Protein AF-A0A6A6KAD4-F1 (afdb_monomer_lite)

Foldseek 3Di:
DDPCCVVPVDDDPDDDQDDQPPDPDPVVSVVSVVVSVVVVVVVVVVVVVVVVVVCVVVVPDDQDDDDQFFFKWFFDQVVVVVQFDDDDSVPDFRTEARWGFHDDPDSFKTFTDDPPQDPDHRIDGNVRIDGPVDPGPYYHDGGHGPPPPPFDFPDWDDWDWDQDPNDTDIDIRTDTDDDDDPPPDDDDDDDDDPPPPPDDPPPPDDPDPPPPPPPPPPPPPDPDDPDPPPDDDPPDDDDPDDALLNVLLVLLVVLLVVLVDDDPALVVNLVSLVVSLVVSLVSLVVCVVVVNDDPVLSVVLNVLSVVLSVLSVQLNVDDDPVSNVVSSVVSSVSSVVSSVSSNVD

Structure (mmCIF, N/CA/C/O backbone):
data_AF-A0A6A6KAD4-F1
#
_entry.id   AF-A0A6A6KAD4-F1
#
loop_
_atom_site.group_PDB
_atom_site.id
_atom_site.type_symbol
_atom_site.label_atom_id
_atom_site.label_alt_id
_atom_site.label_comp_id
_atom_site.label_asym_id
_atom_site.label_entity_id
_atom_site.label_seq_id
_atom_site.pdbx_PDB_ins_code
_atom_site.Cartn_x
_atom_site.Cartn_y
_atom_site.Cartn_z
_atom_site.occupancy
_atom_site.B_iso_or_equiv
_atom_site.auth_seq_id
_atom_site.auth_comp_id
_atom_site.auth_asym_id
_atom_site.auth_atom_id
_atom_site.pdbx_PDB_model_num
ATOM 1 N N . MET A 1 1 ? -25.025 14.025 -18.671 1.00 64.44 1 MET A N 1
ATOM 2 C CA . MET A 1 1 ? -25.602 12.847 -18.007 1.00 64.44 1 MET A CA 1
ATOM 3 C C . MET A 1 1 ? -24.716 12.484 -16.838 1.00 64.44 1 MET A C 1
ATOM 5 O O . MET A 1 1 ? -23.498 12.459 -17.000 1.00 64.44 1 MET A O 1
ATOM 9 N N . THR A 1 2 ? -25.294 12.344 -15.648 1.00 85.12 2 THR A N 1
ATOM 10 C CA . THR A 1 2 ? -24.549 11.838 -14.481 1.00 85.12 2 THR A CA 1
ATOM 11 C C . THR A 1 2 ? -24.578 10.306 -14.489 1.00 85.12 2 THR A C 1
ATOM 13 O O . THR A 1 2 ? -25.569 9.748 -14.949 1.00 85.12 2 THR A O 1
ATOM 16 N N . PRO A 1 3 ? -23.575 9.601 -13.932 1.00 89.62 3 PRO A N 1
ATOM 17 C CA . PRO A 1 3 ? -23.614 8.135 -13.863 1.00 89.62 3 PRO A CA 1
ATOM 18 C C . PRO A 1 3 ? -24.862 7.575 -13.158 1.00 89.62 3 PRO A C 1
ATOM 20 O O . PRO A 1 3 ? -25.300 6.471 -13.455 1.00 89.62 3 PRO A O 1
ATOM 23 N N . PHE A 1 4 ? -25.447 8.339 -12.228 1.00 88.06 4 PHE A N 1
ATOM 24 C CA . PHE A 1 4 ? -26.713 7.997 -11.578 1.00 88.06 4 PHE A CA 1
ATOM 25 C C . PHE A 1 4 ? -27.889 8.038 -12.564 1.00 88.06 4 PHE A C 1
ATOM 27 O O . PHE A 1 4 ? -28.686 7.109 -12.617 1.00 88.06 4 PHE A O 1
ATOM 34 N N . GLU A 1 5 ? -27.974 9.102 -13.361 1.00 91.06 5 GLU A N 1
ATOM 35 C CA . GLU A 1 5 ? -29.009 9.281 -14.383 1.00 91.06 5 GLU A CA 1
ATOM 36 C C . GLU A 1 5 ? -28.893 8.228 -15.495 1.00 91.06 5 GLU A C 1
ATOM 38 O O . GLU A 1 5 ? -29.910 7.688 -15.916 1.00 91.06 5 GLU A O 1
ATOM 43 N N . ASP A 1 6 ? -27.671 7.867 -15.901 1.00 90.44 6 ASP A N 1
ATOM 44 C CA . ASP A 1 6 ? -27.426 6.787 -16.870 1.00 90.44 6 ASP A CA 1
ATOM 45 C C . ASP A 1 6 ? -27.879 5.416 -16.348 1.00 90.44 6 ASP A C 1
ATOM 47 O O . ASP A 1 6 ? -28.402 4.601 -17.106 1.00 90.44 6 ASP A O 1
ATOM 51 N N . LEU A 1 7 ? -27.676 5.147 -15.053 1.00 93.88 7 LEU A N 1
ATOM 52 C CA . LEU A 1 7 ? -27.994 3.856 -14.442 1.00 93.88 7 LEU A CA 1
ATOM 53 C C . LEU A 1 7 ? -29.482 3.711 -14.099 1.00 93.88 7 LEU A C 1
ATOM 55 O O . LEU A 1 7 ? -30.042 2.626 -14.247 1.00 93.88 7 LEU A O 1
ATOM 59 N N . TYR A 1 8 ? -30.112 4.783 -13.615 1.00 92.19 8 TYR A N 1
ATOM 60 C CA . TYR A 1 8 ? -31.468 4.737 -13.062 1.00 92.19 8 TYR A CA 1
ATOM 61 C C . TYR A 1 8 ? -32.518 5.451 -13.918 1.00 92.19 8 TYR A C 1
ATOM 63 O O . TYR A 1 8 ? -33.705 5.335 -13.626 1.00 92.19 8 TYR A O 1
ATOM 71 N N . GLY A 1 9 ? -32.122 6.194 -14.955 1.00 90.62 9 GLY A N 1
ATOM 72 C CA . GLY A 1 9 ? -33.045 6.940 -15.820 1.00 90.62 9 GLY A CA 1
ATOM 73 C C . GLY A 1 9 ? -33.772 8.094 -15.121 1.00 90.62 9 GLY A C 1
ATOM 74 O O . GLY A 1 9 ? -34.726 8.643 -15.667 1.00 90.62 9 GLY A O 1
ATOM 75 N N . VAL A 1 10 ? -33.345 8.456 -13.909 1.00 91.50 10 VAL A N 1
ATOM 76 C CA . VAL A 1 10 ? -33.928 9.521 -13.086 1.00 91.50 10 VAL A CA 1
ATOM 77 C C . VAL A 1 10 ? -32.812 10.458 -12.649 1.00 91.50 10 VAL A C 1
ATOM 79 O O . VAL A 1 10 ? -31.704 10.017 -12.341 1.00 91.50 10 VAL A O 1
ATOM 82 N N . GLN A 1 11 ? -33.094 11.761 -12.608 1.00 86.75 11 GLN A N 1
ATOM 83 C CA . GLN A 1 11 ? -32.118 12.721 -12.104 1.00 86.75 11 GLN A CA 1
ATOM 84 C C . GLN A 1 11 ? -31.852 12.489 -10.612 1.00 86.75 11 GLN A C 1
ATOM 86 O O . GLN A 1 11 ? -32.793 12.236 -9.855 1.00 86.75 11 GLN A O 1
ATOM 91 N N . PRO A 1 12 ? -30.584 12.563 -10.168 1.00 86.75 12 PRO A N 1
ATOM 92 C CA . PRO A 1 12 ? -30.270 12.402 -8.758 1.00 86.75 12 PRO A CA 1
ATOM 93 C C . PRO A 1 12 ? -30.996 13.475 -7.936 1.00 86.75 12 PRO A C 1
ATOM 95 O O . PRO A 1 12 ? -31.069 14.627 -8.376 1.00 86.75 12 PRO A O 1
ATOM 98 N N . PRO A 1 13 ? -31.522 13.128 -6.747 1.00 83.69 13 PRO A N 1
ATOM 99 C CA . PRO A 1 13 ? -32.167 14.106 -5.885 1.00 83.69 13 PRO A CA 1
ATOM 100 C C . PRO A 1 13 ? -31.188 15.242 -5.571 1.00 83.69 13 PRO A C 1
ATOM 102 O O . PRO A 1 13 ? -30.048 15.011 -5.160 1.00 83.69 13 PRO A O 1
ATOM 105 N N . LEU A 1 14 ? -31.632 16.478 -5.803 1.00 81.12 14 LEU A N 1
ATOM 106 C CA . LEU A 1 14 ? -30.836 17.672 -5.543 1.00 81.12 14 LEU A CA 1
ATOM 107 C C . LEU A 1 14 ? -30.595 17.797 -4.037 1.00 81.12 14 LEU A C 1
ATOM 109 O O . LEU A 1 14 ? -31.535 17.843 -3.247 1.00 81.12 14 LEU A O 1
ATOM 113 N N . HIS A 1 15 ? -29.325 17.865 -3.643 1.00 81.62 15 HIS A N 1
ATOM 114 C CA . HIS A 1 15 ? -28.958 18.109 -2.255 1.00 81.62 15 HIS A CA 1
ATOM 115 C C . HIS A 1 15 ? -29.188 19.585 -1.909 1.00 81.62 15 HIS A C 1
ATOM 117 O O . HIS A 1 15 ? -28.411 20.445 -2.331 1.00 81.62 15 HIS A O 1
ATOM 123 N N . VAL A 1 16 ? -30.225 19.871 -1.123 1.00 83.69 16 VAL A N 1
ATOM 124 C CA . VAL A 1 16 ? -30.479 21.204 -0.564 1.00 83.69 16 VAL A CA 1
ATOM 125 C C . VAL A 1 16 ? -29.763 21.297 0.789 1.00 83.69 16 VAL A 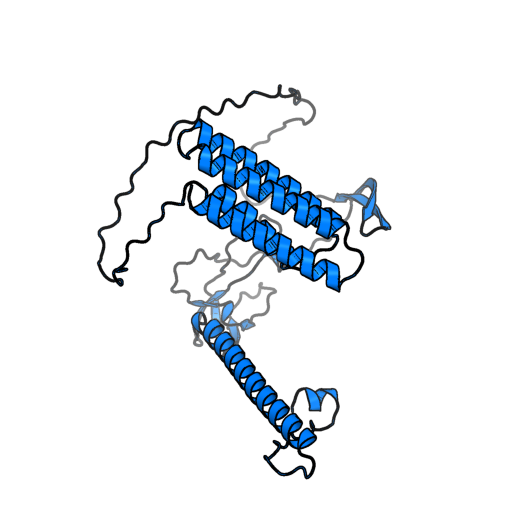C 1
ATOM 127 O O . VAL A 1 16 ? -30.064 20.483 1.661 1.00 83.69 16 VAL A O 1
ATOM 130 N N . PRO A 1 17 ? -28.792 22.214 0.965 1.00 82.25 17 PRO A N 1
ATOM 131 C CA . PRO A 1 17 ? -28.050 22.329 2.216 1.00 82.25 17 PRO A CA 1
ATOM 132 C C . PRO A 1 17 ? -28.971 22.784 3.346 1.00 82.25 17 PRO A C 1
ATOM 134 O O . PRO A 1 17 ? -29.783 23.692 3.160 1.00 82.25 17 PRO A O 1
ATOM 137 N N . TYR A 1 18 ? -28.832 22.162 4.513 1.00 86.88 18 TYR A N 1
ATOM 138 C CA . TYR A 1 18 ? -29.611 22.544 5.687 1.00 86.88 18 TYR A CA 1
ATOM 139 C C . TYR A 1 18 ? -29.175 23.912 6.237 1.00 86.88 18 TYR A C 1
ATOM 141 O O . TYR A 1 18 ? -27.977 24.149 6.423 1.00 86.88 18 TYR A O 1
ATOM 149 N N . VAL A 1 19 ? -30.133 24.798 6.541 1.00 85.62 19 VAL A N 1
ATOM 150 C CA . VAL A 1 19 ? -29.858 26.097 7.170 1.00 85.62 19 VAL A CA 1
ATOM 151 C C . VAL A 1 19 ? -30.104 26.008 8.687 1.00 85.62 19 VAL A C 1
ATOM 153 O O . VAL A 1 19 ? -31.163 25.555 9.120 1.00 85.62 19 VAL A O 1
ATOM 156 N N . PRO A 1 20 ? -29.136 26.437 9.522 1.00 83.00 20 PRO A N 1
ATOM 157 C CA . PRO A 1 20 ? -29.289 26.517 10.974 1.00 83.00 20 PRO A CA 1
ATOM 158 C C . PRO A 1 20 ? -30.587 27.213 11.418 1.00 83.00 20 PRO A C 1
ATOM 160 O O . PRO A 1 20 ? -30.773 28.394 11.127 1.00 83.00 20 PRO A O 1
ATOM 163 N N . GLY A 1 21 ? -31.438 26.515 12.177 1.00 80.94 21 GLY A N 1
ATOM 164 C CA . GLY A 1 21 ? -32.691 27.064 12.719 1.00 80.94 21 GLY A CA 1
ATOM 165 C C . GLY A 1 21 ? -33.958 26.777 11.903 1.00 80.94 21 GLY A C 1
ATOM 166 O O . GLY A 1 21 ? -35.034 27.202 12.319 1.00 80.94 21 GLY A O 1
ATOM 167 N N . ASP A 1 22 ? -33.865 26.034 10.796 1.00 83.19 22 ASP A N 1
ATOM 168 C CA . ASP A 1 22 ? -35.039 25.622 10.006 1.00 83.19 22 ASP A CA 1
ATOM 169 C C . ASP A 1 22 ? -35.906 24.565 10.722 1.00 83.19 22 ASP A C 1
ATOM 171 O O . ASP A 1 22 ? -37.108 24.452 10.470 1.00 83.19 22 ASP A O 1
ATOM 175 N N . SER A 1 23 ? -35.319 23.779 11.630 1.00 85.88 23 SER A N 1
ATOM 176 C CA . SER A 1 23 ? -36.039 22.806 12.457 1.00 85.88 23 SER A CA 1
ATOM 177 C C . SER A 1 23 ? -36.491 23.419 13.783 1.00 85.88 23 SER A C 1
ATOM 179 O O . SER A 1 23 ? -35.683 23.930 14.553 1.00 85.88 23 SER A O 1
ATOM 181 N N . ALA A 1 24 ? -37.775 23.257 14.114 1.00 85.44 24 ALA A N 1
ATOM 182 C CA . ALA A 1 24 ? -38.330 23.637 15.417 1.00 85.44 24 ALA A CA 1
ATOM 183 C C . ALA A 1 24 ? -37.841 22.747 16.580 1.00 85.44 24 ALA A C 1
ATOM 185 O O . ALA A 1 24 ? -37.996 23.102 17.747 1.00 85.44 24 ALA A O 1
ATOM 186 N N . VAL A 1 25 ? -37.282 21.571 16.273 1.00 90.62 25 VAL A N 1
ATOM 187 C CA . VAL A 1 25 ? -36.755 20.626 17.264 1.00 90.62 25 VAL A CA 1
ATOM 188 C C . VAL A 1 25 ? -35.236 20.754 17.322 1.00 90.62 25 VAL A C 1
ATOM 190 O O . VAL A 1 25 ? -34.551 20.415 16.355 1.00 90.62 25 VAL A O 1
ATOM 193 N N . GLU A 1 26 ? -34.720 21.166 18.482 1.00 87.56 26 GLU A N 1
ATOM 194 C CA . GLU A 1 26 ? -33.288 21.401 18.730 1.00 87.56 26 GLU A CA 1
ATOM 195 C C . GLU A 1 26 ? -32.423 20.167 18.419 1.00 87.56 26 GLU A C 1
ATOM 197 O O . GLU A 1 26 ? -31.392 20.260 17.761 1.00 87.56 26 GLU A O 1
ATOM 202 N N . ALA A 1 27 ? -32.872 18.975 18.824 1.00 89.31 27 ALA A N 1
ATOM 203 C CA . ALA A 1 27 ? -32.134 17.736 18.573 1.00 89.31 27 ALA A CA 1
ATOM 204 C C . ALA A 1 27 ? -31.954 17.448 17.068 1.00 89.31 27 ALA A C 1
ATOM 206 O O . ALA A 1 27 ? -30.892 16.994 16.641 1.00 89.31 27 ALA A O 1
ATOM 207 N N . VAL A 1 28 ? -32.978 17.744 16.261 1.00 88.75 28 VAL A N 1
ATOM 208 C CA . VAL A 1 28 ? -32.949 17.549 14.804 1.00 88.75 28 VAL A CA 1
ATOM 209 C C . VAL A 1 28 ? -32.078 18.615 14.140 1.00 88.75 28 VAL A C 1
ATOM 211 O O . VAL A 1 28 ? -31.317 18.296 13.230 1.00 88.75 28 VAL A O 1
ATOM 214 N N . ASP A 1 29 ? -32.121 19.855 14.632 1.00 89.69 29 ASP A N 1
ATOM 215 C CA . ASP A 1 29 ? -31.279 20.951 14.145 1.00 89.69 29 ASP A CA 1
ATOM 216 C C . ASP A 1 29 ? -29.783 20.652 14.353 1.00 89.69 29 ASP A C 1
ATOM 218 O O . ASP A 1 29 ? -28.988 20.759 13.418 1.00 89.69 29 ASP A O 1
ATOM 222 N N . ILE A 1 30 ? -29.398 20.164 15.537 1.00 88.75 30 ILE A N 1
ATOM 223 C CA . ILE A 1 30 ? -28.018 19.737 15.828 1.00 88.75 30 ILE A CA 1
ATOM 224 C C . ILE A 1 30 ? -27.586 18.594 14.896 1.00 88.75 30 ILE A C 1
ATOM 226 O O . ILE A 1 30 ? -26.476 18.609 14.349 1.00 88.75 30 ILE A O 1
ATOM 230 N N . GLN A 1 31 ? -28.458 17.605 14.682 1.00 91.12 31 GLN A N 1
ATOM 231 C CA . GLN A 1 31 ? -28.146 16.462 13.829 1.00 91.12 31 GLN A CA 1
ATOM 232 C C . GLN A 1 31 ? -27.967 16.877 12.361 1.00 91.12 31 GLN A C 1
ATOM 234 O O . GLN A 1 31 ? -26.985 16.477 11.736 1.00 91.12 31 GLN A O 1
ATOM 239 N N . LEU A 1 32 ? -28.851 17.715 11.817 1.00 90.19 32 LEU A N 1
ATOM 240 C CA . LEU A 1 32 ? -28.762 18.177 10.429 1.00 90.19 32 LEU A CA 1
ATOM 241 C C . LEU A 1 32 ? -27.540 19.077 10.199 1.00 90.19 32 LEU A C 1
ATOM 243 O O . LEU A 1 32 ? -26.853 18.921 9.190 1.00 90.19 32 LEU A O 1
ATOM 247 N N . ARG A 1 33 ? -27.181 19.931 11.168 1.00 89.75 33 ARG A N 1
ATOM 248 C CA . ARG A 1 33 ? -25.929 20.712 11.127 1.00 89.75 33 ARG A CA 1
ATOM 249 C C . ARG A 1 33 ? -24.690 19.818 11.103 1.00 89.75 33 ARG A C 1
ATOM 251 O O . ARG A 1 33 ? -23.774 20.054 10.313 1.00 89.75 33 ARG A O 1
ATOM 258 N N . SER A 1 34 ? -24.645 18.792 11.956 1.00 89.62 34 SER A N 1
ATOM 259 C CA . SER A 1 34 ? -23.504 17.866 11.986 1.00 89.62 34 SER A CA 1
ATOM 260 C C . SER A 1 34 ? -23.388 17.078 10.677 1.00 89.62 34 SER A C 1
ATOM 262 O O . SER A 1 34 ? -22.290 16.966 10.128 1.00 89.62 34 SER A O 1
ATOM 264 N N . HIS A 1 35 ? -24.513 16.639 10.110 1.00 90.62 35 HIS A N 1
ATOM 265 C CA . HIS A 1 35 ? -24.564 15.981 8.808 1.00 90.62 35 HIS A CA 1
ATOM 266 C C . HIS A 1 35 ? -24.048 16.881 7.672 1.00 90.62 35 HIS A C 1
ATOM 268 O O . HIS A 1 35 ? -23.194 16.456 6.892 1.00 90.62 35 HIS A O 1
ATOM 274 N N . GLU A 1 36 ? -24.483 18.142 7.618 1.00 91.12 36 GLU A N 1
ATOM 275 C CA . GLU A 1 36 ? -24.029 19.106 6.608 1.00 91.12 36 GLU A CA 1
ATOM 276 C C . GLU A 1 36 ? -22.510 19.344 6.700 1.00 91.12 36 GLU A C 1
ATOM 278 O O . GLU A 1 36 ? -21.799 19.340 5.689 1.00 91.12 36 GLU A O 1
ATOM 283 N N . SER A 1 37 ? -21.982 19.454 7.926 1.00 90.88 37 SER A N 1
ATOM 284 C CA . SER A 1 37 ? -20.540 19.593 8.160 1.00 90.88 37 SER A CA 1
ATOM 285 C C . SER A 1 37 ? -19.746 18.363 7.696 1.00 90.88 37 SER A C 1
ATOM 287 O O . SER A 1 37 ? -18.682 18.503 7.087 1.00 90.88 37 SER A O 1
ATOM 289 N N . ALA A 1 38 ? -20.288 17.159 7.903 1.00 93.38 38 ALA A N 1
ATOM 290 C CA . ALA A 1 38 ? -19.672 15.911 7.468 1.00 93.38 38 ALA A CA 1
ATOM 291 C C . ALA A 1 38 ? -19.654 15.793 5.935 1.00 93.38 38 ALA A C 1
ATOM 293 O O . ALA A 1 38 ? -18.634 15.410 5.355 1.00 93.38 38 ALA A O 1
ATOM 294 N N . ILE A 1 39 ? -20.740 16.186 5.259 1.00 91.69 39 ILE A N 1
ATOM 295 C CA . ILE A 1 39 ? -20.807 16.225 3.791 1.00 91.69 39 ILE A CA 1
ATOM 296 C C . ILE A 1 39 ? -19.792 17.216 3.221 1.00 91.69 39 ILE A C 1
ATOM 298 O O . ILE A 1 39 ? -19.096 16.893 2.252 1.00 91.69 39 ILE A O 1
ATOM 302 N N . ALA A 1 40 ? -19.681 18.412 3.804 1.00 92.19 40 ALA A N 1
ATOM 303 C CA . ALA A 1 40 ? -18.712 19.414 3.368 1.00 92.19 40 ALA A CA 1
ATOM 304 C C . ALA A 1 40 ? -17.269 18.896 3.495 1.00 92.19 40 ALA A C 1
ATOM 306 O O . ALA A 1 40 ? -16.478 19.012 2.554 1.00 92.19 40 ALA A O 1
ATOM 307 N N . LEU A 1 41 ? -16.952 18.251 4.621 1.00 95.69 41 LEU A N 1
ATOM 308 C CA . LEU A 1 41 ? -15.648 17.637 4.862 1.00 95.69 41 LEU A CA 1
ATOM 309 C C . LEU A 1 41 ? -15.347 16.520 3.850 1.00 95.69 41 LEU A C 1
ATOM 311 O O . LEU A 1 41 ? -14.256 16.469 3.277 1.00 95.69 41 LEU A O 1
ATOM 315 N N . LEU A 1 42 ? -16.326 15.657 3.571 1.00 94.81 42 LEU A N 1
ATOM 316 C CA . LEU A 1 42 ? -16.183 14.568 2.607 1.00 94.81 42 LEU A CA 1
ATOM 317 C C . LEU A 1 42 ? -15.947 15.092 1.184 1.00 94.81 42 LEU A C 1
ATOM 319 O O . LEU A 1 42 ? -15.033 14.625 0.502 1.00 94.81 42 LEU A O 1
ATOM 323 N N . LYS A 1 43 ? -16.703 16.111 0.754 1.00 94.06 43 LYS A N 1
ATOM 324 C CA . LYS A 1 43 ? -16.497 16.782 -0.541 1.00 94.06 43 LYS A CA 1
ATOM 325 C C . LYS A 1 43 ? -15.099 17.395 -0.641 1.00 94.06 43 LYS A C 1
ATOM 327 O O . LYS A 1 43 ? -14.438 17.229 -1.667 1.00 94.06 43 LYS A O 1
ATOM 332 N N . HIS A 1 44 ? -14.623 18.044 0.423 1.00 96.56 44 HIS A N 1
ATOM 333 C CA . HIS A 1 44 ? -13.278 18.616 0.468 1.00 96.56 44 HIS A CA 1
ATOM 334 C C . HIS A 1 44 ? -12.192 17.541 0.307 1.00 96.56 44 HIS A C 1
ATOM 336 O O . HIS A 1 44 ? -11.288 17.681 -0.522 1.00 96.56 44 HIS A O 1
ATOM 342 N N . HIS A 1 45 ? -12.287 16.435 1.051 1.00 96.50 45 HIS A N 1
ATOM 343 C CA . HIS A 1 45 ? -11.326 15.337 0.940 1.00 96.50 45 HIS A CA 1
ATOM 344 C C . HIS A 1 45 ? -11.365 14.650 -0.425 1.00 96.50 45 HIS A C 1
ATOM 346 O O . HIS A 1 45 ? -10.303 14.334 -0.965 1.00 96.50 45 HIS A O 1
ATOM 352 N N . LEU A 1 46 ? -12.552 14.479 -1.012 1.00 96.56 46 LEU A N 1
ATOM 353 C CA . LEU A 1 46 ? -12.708 13.934 -2.359 1.00 96.56 46 LEU A CA 1
ATOM 354 C C . LEU A 1 46 ? -12.002 14.819 -3.395 1.00 96.56 46 LEU A C 1
ATOM 356 O O . LEU A 1 46 ? -11.177 14.331 -4.166 1.00 96.56 46 LEU A O 1
ATOM 360 N N . GLN A 1 47 ? -12.263 16.129 -3.376 1.00 96.88 47 GLN A N 1
ATOM 361 C CA . GLN A 1 47 ? -11.620 17.085 -4.284 1.00 96.88 47 GLN A CA 1
ATOM 362 C C . GLN A 1 47 ? -10.101 17.105 -4.113 1.00 96.88 47 GLN A C 1
ATOM 364 O O . GLN A 1 47 ? -9.356 17.128 -5.098 1.00 96.88 47 GLN A O 1
ATOM 369 N N . ARG A 1 48 ? -9.629 17.049 -2.863 1.00 96.44 48 ARG A N 1
ATOM 370 C CA . ARG A 1 48 ? -8.204 16.950 -2.554 1.00 96.44 48 ARG A CA 1
ATOM 371 C C . ARG A 1 48 ? -7.610 15.672 -3.145 1.00 96.44 48 ARG A C 1
ATOM 373 O O . ARG A 1 48 ? -6.600 15.758 -3.834 1.00 96.44 48 ARG A O 1
ATOM 380 N N . ALA A 1 49 ? -8.228 14.512 -2.928 1.00 94.00 49 ALA A N 1
ATOM 381 C CA . ALA A 1 49 ? -7.755 13.238 -3.470 1.00 94.00 49 ALA A CA 1
ATOM 382 C C . ALA A 1 49 ? -7.709 13.247 -5.007 1.00 94.00 49 ALA A C 1
ATOM 384 O O . ALA A 1 49 ? -6.687 12.881 -5.585 1.00 94.00 49 ALA A O 1
ATOM 385 N N . MET A 1 50 ? -8.760 13.749 -5.664 1.00 95.44 50 MET A N 1
ATOM 386 C CA . MET A 1 50 ? -8.797 13.909 -7.122 1.00 95.44 50 MET A CA 1
ATOM 387 C C . MET A 1 50 ? -7.667 14.813 -7.626 1.00 95.44 50 MET A C 1
ATOM 389 O O . MET A 1 50 ? -6.983 14.466 -8.588 1.00 95.44 50 MET A O 1
ATOM 393 N N . SER A 1 51 ? -7.422 15.937 -6.948 1.00 95.31 51 SER A N 1
ATOM 394 C CA . SER A 1 51 ? -6.334 16.863 -7.289 1.00 95.31 51 SER A CA 1
ATOM 395 C C . SER A 1 51 ? -4.958 16.213 -7.131 1.00 95.31 51 SER A C 1
ATOM 397 O O . SER A 1 51 ? -4.116 16.344 -8.016 1.00 95.31 51 SER A O 1
ATOM 399 N N . HIS A 1 52 ? -4.737 15.458 -6.048 1.00 93.75 52 HIS A N 1
ATOM 400 C CA . HIS A 1 52 ? -3.499 14.692 -5.838 1.00 93.75 52 HIS A CA 1
ATOM 401 C C . HIS A 1 52 ? -3.286 13.648 -6.935 1.00 93.75 52 HIS A C 1
ATOM 403 O O . HIS A 1 52 ? -2.187 13.545 -7.478 1.00 93.75 52 HIS A O 1
ATOM 409 N N . MET A 1 53 ? -4.335 12.908 -7.309 1.00 93.50 53 MET A N 1
ATOM 410 C CA . MET A 1 53 ? -4.268 11.943 -8.411 1.00 93.50 53 MET A CA 1
ATOM 411 C C . MET A 1 53 ? -3.914 12.627 -9.733 1.00 93.50 53 MET A C 1
ATOM 413 O O . MET A 1 53 ? -3.041 12.143 -10.451 1.00 93.50 53 MET A O 1
ATOM 417 N N . HIS A 1 54 ? -4.547 13.763 -10.037 1.00 91.31 54 HIS A N 1
ATOM 418 C CA . HIS A 1 54 ? -4.277 14.531 -11.250 1.00 91.31 54 HIS A CA 1
ATOM 419 C C . HIS A 1 54 ? -2.822 15.006 -11.301 1.00 91.31 54 HIS A C 1
ATOM 421 O O . HIS A 1 54 ? -2.106 14.691 -12.249 1.00 91.31 54 HIS A O 1
ATOM 427 N N . GLN A 1 55 ? -2.352 15.662 -10.237 1.00 91.12 55 GLN A N 1
ATOM 428 C CA . GLN A 1 55 ? -0.978 16.159 -10.133 1.00 91.12 55 GLN A CA 1
ATOM 429 C C . GLN A 1 55 ? 0.053 15.034 -10.268 1.00 91.12 55 GLN A C 1
ATOM 431 O O . GLN A 1 55 ? 1.045 15.182 -10.980 1.00 91.12 55 GLN A O 1
ATOM 436 N N . GLN A 1 56 ? -0.183 13.890 -9.621 1.00 89.44 56 GLN A N 1
ATOM 437 C CA . GLN A 1 56 ? 0.731 12.751 -9.680 1.00 89.44 56 GLN A CA 1
ATOM 438 C C . GLN A 1 56 ? 0.786 12.125 -11.080 1.00 89.44 56 GLN A C 1
ATOM 440 O O . GLN A 1 56 ? 1.861 11.736 -11.540 1.00 89.44 56 GLN A O 1
ATOM 445 N N . VAL A 1 57 ? -0.358 12.035 -11.766 1.00 81.56 57 VAL A N 1
ATOM 446 C CA . VAL A 1 57 ? -0.437 11.521 -13.139 1.00 81.56 57 VAL A CA 1
ATOM 447 C C . VAL A 1 57 ? 0.227 12.483 -14.123 1.00 81.56 57 VAL A C 1
ATOM 449 O O . VAL A 1 57 ? 0.968 12.040 -15.000 1.00 81.56 57 VAL A O 1
ATOM 452 N N . GLU A 1 58 ? -0.000 13.788 -13.985 1.00 86.00 58 GLU A N 1
ATOM 453 C CA . GLU A 1 58 ? 0.571 14.802 -14.875 1.00 86.00 58 GLU A CA 1
ATOM 454 C C . GLU A 1 58 ? 2.079 14.966 -14.711 1.00 86.00 58 GLU A C 1
ATOM 456 O O . GLU A 1 58 ? 2.772 15.156 -15.707 1.00 86.00 58 GLU A O 1
ATOM 461 N N . LYS A 1 59 ? 2.612 14.801 -13.493 1.00 83.38 59 LYS A N 1
ATOM 462 C CA . LYS A 1 59 ? 4.044 14.964 -13.186 1.00 83.38 59 LYS A CA 1
ATOM 463 C C . LYS A 1 59 ? 4.979 14.181 -14.115 1.00 83.38 59 LYS A C 1
ATOM 465 O O . LYS A 1 59 ? 6.107 14.605 -14.351 1.00 83.38 59 LYS A O 1
ATOM 470 N N . HIS A 1 60 ? 4.530 13.033 -14.619 1.00 75.81 60 HIS A N 1
ATOM 471 C CA . HIS A 1 60 ? 5.316 12.157 -15.491 1.00 75.81 60 HIS A CA 1
ATOM 472 C C . HIS A 1 60 ? 4.793 12.086 -16.933 1.00 75.81 60 HIS A C 1
ATOM 474 O O . HIS A 1 60 ? 5.350 11.342 -17.743 1.00 75.81 60 HIS A O 1
ATOM 480 N N . ARG A 1 61 ? 3.737 12.837 -17.277 1.00 75.75 61 ARG A N 1
ATOM 481 C CA . ARG A 1 61 ? 3.239 12.917 -18.653 1.00 75.75 61 ARG A CA 1
ATOM 482 C C . ARG A 1 61 ? 4.043 13.947 -19.428 1.00 75.75 61 ARG A C 1
ATOM 484 O O . ARG A 1 61 ? 3.988 15.139 -19.161 1.00 75.75 61 ARG A O 1
ATOM 491 N N . THR A 1 62 ? 4.755 13.476 -20.436 1.00 75.62 62 THR A N 1
ATOM 492 C CA . THR A 1 62 ? 5.336 14.320 -21.474 1.00 75.62 62 THR A CA 1
ATOM 493 C C . THR A 1 62 ? 4.415 14.306 -22.686 1.00 75.62 62 THR A C 1
ATOM 495 O O . THR A 1 62 ? 4.119 13.246 -23.248 1.00 75.62 62 THR A O 1
ATOM 498 N N . ASN A 1 63 ? 3.935 15.488 -23.073 1.00 75.25 63 ASN A N 1
ATOM 499 C CA . ASN A 1 63 ? 3.169 15.651 -24.301 1.00 75.25 63 ASN A CA 1
ATOM 500 C C . ASN A 1 63 ? 4.119 15.433 -25.476 1.00 75.25 63 ASN A C 1
ATOM 502 O O . ASN A 1 63 ? 5.049 16.207 -25.682 1.00 75.25 63 ASN A O 1
ATOM 506 N N . HIS A 1 64 ? 3.908 14.340 -26.200 1.00 81.31 64 HIS A N 1
ATOM 507 C CA . HIS A 1 64 ? 4.574 14.098 -27.467 1.00 81.31 64 HIS A CA 1
ATOM 508 C C . HIS A 1 64 ? 3.576 14.457 -28.557 1.00 81.31 64 HIS A C 1
ATOM 510 O O . HIS A 1 64 ? 2.458 13.945 -28.571 1.00 81.31 64 HIS A O 1
ATOM 516 N N . GLU A 1 65 ? 3.960 15.350 -29.451 1.00 87.50 65 GLU A N 1
ATOM 517 C CA . GLU A 1 65 ? 3.181 15.668 -30.637 1.00 87.50 65 GLU A CA 1
ATOM 518 C C . GLU A 1 65 ? 4.062 15.415 -31.850 1.00 87.50 65 GLU A C 1
ATOM 520 O O . GLU A 1 65 ? 5.261 15.682 -31.809 1.00 87.50 65 GLU A O 1
ATOM 525 N N . PHE A 1 66 ? 3.466 14.836 -32.887 1.00 88.88 66 PHE A N 1
ATOM 526 C CA . PHE A 1 66 ? 4.143 14.530 -34.139 1.00 88.88 66 PHE A CA 1
ATOM 527 C C . PHE A 1 66 ? 3.388 15.204 -35.277 1.00 88.88 66 PHE A C 1
ATOM 529 O O . PHE A 1 66 ? 2.152 15.292 -35.252 1.00 88.88 66 PHE A O 1
ATOM 536 N N . GLU A 1 67 ? 4.126 15.671 -36.271 1.00 91.38 67 GLU A N 1
ATOM 537 C CA . GLU A 1 67 ? 3.575 16.226 -37.497 1.00 91.38 67 GLU A CA 1
ATOM 538 C C . GLU A 1 67 ? 3.570 15.187 -38.620 1.00 91.38 67 GLU A C 1
ATOM 540 O O . GLU A 1 67 ? 4.208 14.132 -38.562 1.00 91.38 67 GLU A O 1
ATOM 545 N N . ILE A 1 68 ? 2.782 15.466 -39.658 1.00 91.88 68 ILE A N 1
ATOM 546 C CA . ILE A 1 68 ? 2.749 14.626 -40.853 1.00 91.88 68 ILE A CA 1
ATOM 547 C C . ILE A 1 68 ? 4.114 14.728 -41.534 1.00 91.88 68 ILE A C 1
ATOM 549 O O . ILE A 1 68 ? 4.544 15.811 -41.920 1.00 91.88 68 ILE A O 1
ATOM 553 N N . GLY A 1 69 ? 4.777 13.590 -41.720 1.00 91.06 69 GLY A N 1
ATOM 554 C CA . GLY A 1 69 ? 6.130 13.524 -42.264 1.00 91.06 69 GLY A CA 1
ATOM 555 C C . GLY A 1 69 ? 7.222 13.209 -41.251 1.00 91.06 69 GLY A C 1
ATOM 556 O O . GLY A 1 69 ? 8.308 12.826 -41.682 1.00 91.06 69 GLY A O 1
ATOM 557 N N . ASP A 1 70 ? 6.933 13.271 -39.950 1.00 91.88 70 ASP A N 1
ATOM 558 C CA . ASP A 1 70 ? 7.907 12.908 -38.924 1.00 91.88 70 ASP A CA 1
ATOM 559 C C . ASP A 1 70 ? 8.259 11.420 -38.976 1.00 91.88 70 ASP A C 1
ATOM 561 O O . ASP A 1 70 ? 7.409 10.557 -39.221 1.00 91.88 70 ASP A O 1
ATOM 565 N N . MET A 1 71 ? 9.529 11.124 -38.701 1.00 91.00 71 MET A N 1
ATOM 566 C CA . MET A 1 71 ? 10.033 9.761 -38.559 1.00 91.00 71 MET A CA 1
ATOM 567 C C . MET A 1 71 ? 9.951 9.340 -37.093 1.00 91.00 71 MET A C 1
ATOM 569 O O . MET A 1 71 ? 10.542 9.974 -36.212 1.00 91.00 71 MET A O 1
ATOM 573 N N . VAL A 1 72 ? 9.227 8.253 -36.830 1.00 91.69 72 VAL A N 1
ATOM 574 C CA . VAL A 1 72 ? 8.978 7.747 -35.479 1.00 91.69 72 VAL A CA 1
ATOM 575 C C . VAL A 1 72 ? 9.261 6.255 -35.367 1.00 91.69 72 VAL A C 1
ATOM 577 O O . VAL A 1 72 ? 8.942 5.472 -36.255 1.00 91.69 72 VAL A O 1
ATOM 580 N N . PHE A 1 73 ? 9.822 5.856 -34.234 1.00 91.25 73 PHE A N 1
ATOM 581 C CA . PHE A 1 73 ? 9.950 4.470 -33.821 1.00 91.25 73 PHE A CA 1
ATOM 582 C C . PHE A 1 73 ? 8.651 3.951 -33.221 1.00 91.25 73 PHE A C 1
ATOM 584 O O . PHE A 1 73 ? 8.097 4.561 -32.300 1.00 91.25 73 PHE A O 1
ATOM 591 N N . LEU A 1 74 ? 8.215 2.780 -33.686 1.00 89.19 74 LEU A N 1
ATOM 592 C CA . LEU A 1 74 ? 7.048 2.087 -33.156 1.00 89.19 74 LEU A CA 1
ATOM 593 C C . LEU A 1 74 ? 7.452 1.121 -32.038 1.00 89.19 74 LEU A C 1
ATOM 595 O O . LEU A 1 74 ? 8.294 0.243 -32.212 1.00 89.19 74 LEU A O 1
ATOM 599 N N . LYS A 1 75 ? 6.828 1.263 -30.873 1.00 88.06 75 LYS A N 1
ATOM 600 C CA . LYS A 1 75 ? 7.031 0.414 -29.700 1.00 88.06 75 LYS A CA 1
ATOM 601 C C . LYS A 1 75 ? 6.066 -0.768 -29.728 1.00 88.06 75 LYS A C 1
ATOM 603 O O . LYS A 1 75 ? 4.880 -0.596 -29.444 1.00 88.06 75 LYS A O 1
ATOM 608 N N . LEU A 1 76 ? 6.586 -1.970 -29.948 1.00 80.62 76 LEU A N 1
ATOM 609 C CA . LEU A 1 76 ? 5.812 -3.212 -29.868 1.00 80.62 76 LEU A CA 1
ATOM 610 C C . LEU A 1 76 ? 6.184 -3.994 -28.601 1.00 80.62 76 LEU A C 1
ATOM 612 O O . LEU A 1 76 ? 7.287 -3.865 -28.064 1.00 80.62 76 LEU A O 1
ATOM 616 N N . HIS A 1 77 ? 5.244 -4.787 -28.085 1.00 71.44 77 HIS A N 1
ATOM 617 C CA . HIS A 1 77 ? 5.507 -5.758 -27.018 1.00 71.44 77 HIS A CA 1
ATOM 618 C C . HIS A 1 77 ? 5.283 -7.163 -27.585 1.00 71.44 77 HIS A C 1
ATOM 620 O O . HIS A 1 77 ? 4.160 -7.665 -27.506 1.00 71.44 77 HIS A O 1
ATOM 626 N N . PRO A 1 78 ? 6.337 -7.811 -28.116 1.00 58.03 78 PRO A N 1
ATOM 627 C CA . PRO A 1 78 ? 6.225 -9.119 -28.766 1.00 58.03 78 PRO A CA 1
ATOM 628 C C . PRO A 1 78 ? 5.570 -10.185 -27.876 1.00 58.03 78 PRO A C 1
ATOM 630 O O . PRO A 1 78 ? 4.841 -11.036 -28.358 1.00 58.03 78 PRO A O 1
ATOM 633 N N . TYR A 1 79 ? 5.757 -10.098 -26.554 1.00 55.25 79 TYR A N 1
ATOM 634 C CA . TYR A 1 79 ? 5.219 -11.065 -25.589 1.00 55.25 79 TYR A CA 1
ATOM 635 C C . TYR A 1 79 ? 3.682 -11.109 -25.490 1.00 55.25 79 TYR A C 1
ATOM 637 O O . TYR A 1 79 ? 3.138 -12.125 -25.076 1.00 55.25 79 TYR A O 1
ATOM 645 N N . VAL A 1 80 ? 2.976 -10.026 -25.835 1.00 51.44 80 VAL A N 1
ATOM 646 C CA . VAL A 1 80 ? 1.499 -9.966 -25.744 1.00 51.44 80 VAL A CA 1
ATOM 647 C C . VAL A 1 80 ? 0.841 -10.327 -27.082 1.00 51.44 80 VAL A C 1
ATOM 649 O O . VAL A 1 80 ? -0.332 -10.685 -27.131 1.00 51.44 80 VAL A O 1
ATOM 652 N N . GLN A 1 81 ? 1.602 -10.276 -28.173 1.00 55.50 81 GLN A N 1
ATOM 653 C CA . GLN A 1 81 ? 1.142 -10.585 -29.520 1.00 55.50 81 GLN A CA 1
ATOM 654 C C . GLN A 1 81 ? 1.663 -11.974 -29.897 1.00 55.50 81 GLN A C 1
ATOM 656 O O . GLN A 1 81 ? 2.710 -12.110 -30.524 1.00 55.50 81 GLN A O 1
ATOM 661 N N . HIS A 1 82 ? 0.930 -13.011 -29.475 1.00 50.25 82 HIS A N 1
ATOM 662 C CA . HIS A 1 82 ? 1.259 -14.426 -29.717 1.00 50.25 82 HIS A CA 1
ATOM 663 C C . HIS A 1 82 ? 1.526 -14.763 -31.196 1.00 50.25 82 HIS A C 1
ATOM 665 O O . HIS A 1 82 ? 2.256 -15.708 -31.482 1.00 50.25 82 HIS A O 1
ATOM 671 N N . SER A 1 83 ? 1.007 -13.951 -32.119 1.00 52.09 83 SER A N 1
ATOM 672 C CA . SER A 1 83 ? 1.206 -14.083 -33.559 1.00 52.09 83 SER A CA 1
ATOM 673 C C . SER A 1 83 ? 2.598 -13.676 -34.055 1.00 52.09 83 SER A C 1
ATOM 675 O O . SER A 1 83 ? 2.946 -14.006 -35.185 1.00 52.09 83 SER A O 1
ATOM 677 N N . LEU A 1 84 ? 3.403 -12.943 -33.272 1.00 53.59 84 LEU A N 1
ATOM 678 C CA . LEU A 1 84 ? 4.576 -12.262 -33.829 1.00 53.59 84 LEU A CA 1
ATOM 679 C C . LEU A 1 84 ? 5.890 -13.042 -33.793 1.00 53.59 84 LEU A C 1
ATOM 681 O O . LEU A 1 84 ? 6.713 -12.748 -34.645 1.00 53.59 84 LEU A O 1
ATOM 685 N N . VAL A 1 85 ? 6.146 -13.995 -32.883 1.00 48.44 85 VAL A N 1
ATOM 686 C CA . VAL A 1 85 ? 7.480 -14.642 -32.814 1.00 48.44 85 VAL A CA 1
ATOM 687 C C . VAL A 1 85 ? 7.467 -16.000 -32.095 1.00 48.44 85 VAL A C 1
ATOM 689 O O . VAL A 1 85 ? 6.957 -16.115 -30.981 1.00 48.44 85 VAL A O 1
ATOM 692 N N . ARG A 1 86 ? 8.179 -16.993 -32.657 1.00 51.78 86 ARG A N 1
ATOM 693 C CA . ARG A 1 86 ? 8.717 -18.161 -31.924 1.00 51.78 86 ARG A CA 1
ATOM 694 C C . ARG A 1 86 ? 10.195 -17.899 -31.575 1.00 51.78 86 ARG A C 1
ATOM 696 O O . ARG A 1 86 ? 11.007 -17.753 -32.478 1.00 51.78 86 ARG A O 1
ATOM 703 N N . GLY A 1 87 ? 10.542 -17.767 -30.286 1.00 59.22 87 GLY A N 1
ATOM 704 C CA . GLY A 1 87 ? 11.913 -17.456 -29.826 1.00 59.22 87 GLY A CA 1
ATOM 705 C C . GLY A 1 87 ? 11.994 -16.770 -28.449 1.00 59.22 87 GLY A C 1
ATOM 706 O O . GLY A 1 87 ? 10.985 -16.614 -27.761 1.00 59.22 87 GLY A O 1
ATOM 707 N N . ALA A 1 88 ? 13.194 -16.346 -28.020 1.00 58.62 88 ALA A N 1
ATOM 708 C CA . ALA A 1 88 ? 13.429 -15.674 -26.731 1.00 58.62 88 ALA A CA 1
ATOM 709 C C . ALA A 1 88 ? 12.888 -14.222 -26.705 1.00 58.62 88 ALA A C 1
ATOM 711 O O . ALA A 1 88 ? 13.640 -13.249 -26.739 1.00 58.62 88 ALA A O 1
ATOM 712 N N . LEU A 1 89 ? 11.564 -14.081 -26.575 1.00 60.72 89 LEU A N 1
ATOM 713 C CA . LEU A 1 89 ? 10.791 -12.821 -26.583 1.00 60.72 89 LEU A CA 1
ATOM 714 C C . LEU A 1 89 ? 11.303 -11.730 -25.623 1.00 60.72 89 LEU A C 1
ATOM 716 O O . LEU A 1 89 ? 11.045 -10.546 -25.824 1.00 60.72 89 LEU A O 1
ATOM 720 N N . LYS A 1 90 ? 12.011 -12.113 -24.555 1.00 62.97 90 LYS A N 1
ATOM 721 C CA . LYS A 1 90 ? 12.527 -11.178 -23.542 1.00 62.97 90 LYS A CA 1
ATOM 722 C C . LYS A 1 90 ? 13.763 -10.395 -23.999 1.00 62.97 90 LYS A C 1
ATOM 724 O O . LYS A 1 90 ? 14.062 -9.378 -23.382 1.00 62.97 90 LYS A O 1
ATOM 729 N N . LEU A 1 91 ? 14.470 -10.865 -25.032 1.00 68.31 91 LEU A N 1
ATOM 730 C CA . LEU A 1 91 ? 15.729 -10.275 -25.514 1.00 68.31 91 LEU A CA 1
ATOM 731 C C . LEU A 1 91 ? 15.588 -9.532 -26.852 1.00 68.31 91 LEU A C 1
ATOM 733 O O . LEU A 1 91 ? 16.575 -9.022 -27.372 1.00 68.31 91 LEU A O 1
ATOM 737 N N . GLN A 1 92 ? 14.383 -9.457 -27.416 1.00 69.00 92 GLN A N 1
ATOM 738 C CA . GLN A 1 92 ? 14.154 -8.776 -28.689 1.00 69.00 92 GLN A CA 1
ATOM 739 C C . GLN A 1 92 ? 14.080 -7.255 -28.539 1.00 69.00 92 GLN A C 1
ATOM 741 O O . GLN A 1 92 ? 13.723 -6.724 -27.482 1.00 69.00 92 GLN A O 1
ATOM 746 N N . ALA A 1 93 ? 14.383 -6.549 -29.632 1.00 74.56 93 ALA A N 1
ATOM 747 C CA . ALA A 1 93 ? 14.224 -5.105 -29.702 1.00 74.56 93 ALA A CA 1
ATOM 748 C C . ALA A 1 93 ? 12.767 -4.707 -29.409 1.00 74.56 93 ALA A C 1
ATOM 750 O O . ALA A 1 93 ? 11.808 -5.350 -29.836 1.00 74.56 93 ALA A O 1
ATOM 751 N N . LYS A 1 94 ? 12.600 -3.625 -28.649 1.00 80.00 94 LYS A N 1
ATOM 752 C CA . LYS A 1 94 ? 11.279 -3.111 -28.258 1.00 80.00 94 LYS A CA 1
ATOM 753 C C . LYS A 1 94 ? 10.724 -2.086 -29.248 1.00 80.00 94 LYS A C 1
ATOM 755 O O . LYS A 1 94 ? 9.517 -1.857 -29.290 1.00 80.00 94 LYS A O 1
ATOM 760 N N . TYR A 1 95 ? 11.618 -1.439 -29.986 1.00 86.81 95 TYR A N 1
ATOM 761 C CA . TYR A 1 95 ? 11.308 -0.386 -30.940 1.00 86.81 95 TYR A CA 1
ATOM 762 C C . TYR A 1 95 ? 11.671 -0.858 -32.345 1.00 86.81 95 TYR A C 1
ATOM 764 O O . TYR A 1 95 ? 12.706 -1.500 -32.531 1.00 86.81 95 TYR A O 1
ATOM 772 N N . TYR A 1 96 ? 10.810 -0.543 -33.303 1.00 86.00 96 TYR A N 1
ATOM 773 C CA . TYR A 1 96 ? 10.878 -1.019 -34.678 1.00 86.00 96 TYR A CA 1
ATOM 774 C C . TYR A 1 96 ? 10.773 0.152 -35.627 1.00 86.00 96 TYR A C 1
ATOM 776 O O . TYR A 1 96 ? 9.850 0.946 -35.437 1.00 86.00 96 TYR A O 1
ATOM 784 N N . GLY A 1 97 ? 11.701 0.191 -36.593 1.00 80.62 97 GLY A N 1
ATOM 785 C CA . GLY A 1 97 ? 11.762 1.057 -37.771 1.00 80.62 97 GLY A CA 1
ATOM 786 C C . GLY A 1 97 ? 11.645 2.557 -37.491 1.00 80.62 97 GLY A C 1
ATOM 787 O O . GLY A 1 97 ? 10.910 2.980 -36.613 1.00 80.62 97 GLY A O 1
ATOM 788 N N . PRO A 1 98 ? 12.292 3.441 -38.248 1.00 87.56 98 PRO A N 1
ATOM 789 C CA . PRO A 1 98 ? 11.734 4.770 -38.397 1.00 87.56 98 PRO A CA 1
ATOM 790 C C . PRO A 1 98 ? 10.588 4.681 -39.419 1.00 87.56 98 PRO A C 1
ATOM 792 O O . PRO A 1 98 ? 10.821 4.512 -40.613 1.00 87.56 98 PRO A O 1
ATOM 795 N N . TYR A 1 99 ? 9.344 4.766 -38.954 1.00 90.88 99 TYR A N 1
ATOM 796 C CA . TYR A 1 99 ? 8.165 4.859 -39.815 1.00 90.88 99 TYR A CA 1
ATOM 797 C C . TYR A 1 99 ? 7.730 6.307 -39.962 1.00 90.88 99 TYR A C 1
ATOM 799 O O . TYR A 1 99 ? 7.753 7.079 -39.003 1.00 90.88 99 TYR A O 1
ATOM 807 N N . ARG A 1 100 ? 7.287 6.665 -41.165 1.00 92.88 100 ARG A N 1
ATOM 808 C CA . ARG A 1 100 ? 6.782 8.005 -41.446 1.00 92.88 100 ARG A CA 1
ATOM 809 C C . ARG A 1 100 ? 5.342 8.144 -40.965 1.00 92.88 100 ARG A C 1
ATOM 811 O O . ARG A 1 100 ? 4.503 7.294 -41.265 1.00 92.88 100 ARG A O 1
ATOM 818 N N . VAL A 1 101 ? 5.031 9.234 -40.272 1.00 94.12 101 VAL A N 1
ATOM 819 C CA . VAL A 1 101 ? 3.646 9.600 -39.947 1.00 94.12 101 VAL A CA 1
ATOM 820 C C . VAL A 1 101 ? 2.944 10.078 -41.221 1.00 94.12 101 VAL A C 1
ATOM 822 O O . VAL A 1 101 ? 3.325 11.096 -41.797 1.00 94.12 101 VAL A O 1
ATOM 825 N N . ILE A 1 102 ? 1.923 9.342 -41.667 1.00 94.56 102 ILE A N 1
ATOM 826 C CA . ILE A 1 102 ? 1.120 9.676 -42.854 1.00 94.56 102 ILE A CA 1
ATOM 827 C C . ILE A 1 102 ? 0.023 10.667 -42.483 1.00 94.56 102 ILE A C 1
ATOM 829 O O . ILE A 1 102 ? -0.139 11.674 -43.156 1.00 94.56 102 ILE A O 1
ATOM 833 N N . ASN A 1 103 ? -0.739 10.375 -41.425 1.00 92.88 103 ASN A N 1
ATOM 834 C CA . ASN A 1 103 ? -1.920 11.151 -41.046 1.00 92.88 103 ASN A CA 1
ATOM 835 C C . ASN A 1 103 ? -2.062 11.247 -39.522 1.00 92.88 103 ASN A C 1
ATOM 837 O O . ASN A 1 103 ? -1.768 10.295 -38.795 1.00 92.88 103 ASN A O 1
ATOM 841 N N . LYS A 1 104 ? -2.611 12.368 -39.044 1.00 92.88 104 LYS A N 1
ATOM 842 C CA . LYS A 1 104 ? -3.020 12.576 -37.647 1.00 92.88 104 LYS A CA 1
ATOM 843 C C . LYS A 1 104 ? -4.534 12.384 -37.538 1.00 92.88 104 LYS A C 1
ATOM 845 O O . LYS A 1 104 ? -5.296 13.224 -38.001 1.00 92.88 104 LYS A O 1
ATOM 850 N N . ILE A 1 105 ? -4.967 11.264 -36.960 1.00 89.31 105 ILE A N 1
ATOM 851 C CA . ILE A 1 105 ? -6.395 10.906 -36.841 1.00 89.31 105 ILE A CA 1
ATOM 852 C C . ILE A 1 105 ? -7.041 11.638 -35.658 1.00 89.31 105 ILE A C 1
ATOM 854 O O . ILE A 1 105 ? -8.219 11.980 -35.692 1.00 89.31 105 ILE A O 1
ATOM 858 N N . GLY A 1 106 ? -6.260 11.918 -34.613 1.00 87.25 106 GLY A N 1
ATOM 859 C CA . GLY A 1 106 ? -6.690 12.711 -33.466 1.00 87.25 106 GLY A CA 1
ATOM 860 C C . GLY A 1 106 ? -5.502 13.231 -32.662 1.00 87.25 106 GLY A C 1
ATOM 861 O O . GLY A 1 106 ? -4.351 13.066 -33.058 1.00 87.25 106 GLY A O 1
ATOM 862 N N . LYS A 1 107 ? -5.763 13.834 -31.495 1.00 85.06 107 LYS A N 1
ATOM 863 C CA . LYS A 1 107 ? -4.695 14.376 -30.627 1.00 85.06 107 LYS A CA 1
ATOM 864 C C . LYS A 1 107 ? -3.672 13.316 -30.205 1.00 85.06 107 LYS A C 1
ATOM 866 O O . LYS A 1 107 ? -2.494 13.625 -30.074 1.00 85.06 107 LYS A O 1
ATOM 871 N N . ALA A 1 108 ? -4.122 12.076 -30.021 1.00 86.88 108 ALA A N 1
ATOM 872 C CA . ALA A 1 108 ? -3.299 10.995 -29.495 1.00 86.88 108 ALA A CA 1
ATOM 873 C C . ALA A 1 108 ? -3.148 9.797 -30.444 1.00 86.88 108 ALA A C 1
ATOM 875 O O . ALA A 1 108 ? -2.522 8.823 -30.047 1.00 86.88 108 ALA A O 1
ATOM 876 N N . ALA A 1 109 ? -3.703 9.836 -31.660 1.00 92.44 109 ALA A N 1
ATOM 877 C CA . ALA A 1 109 ? -3.687 8.709 -32.596 1.00 92.44 109 ALA A CA 1
ATOM 878 C C . ALA A 1 109 ? -3.125 9.125 -33.960 1.00 92.44 109 ALA A C 1
ATOM 880 O O . ALA A 1 109 ? -3.624 10.066 -34.587 1.00 92.44 109 ALA A O 1
ATOM 881 N N . TYR A 1 110 ? -2.111 8.394 -34.420 1.00 93.75 110 TYR A N 1
ATOM 882 C CA . TYR A 1 110 ? -1.360 8.676 -35.641 1.00 93.75 110 TYR A CA 1
ATOM 883 C C . TYR A 1 110 ? -1.315 7.440 -36.535 1.00 93.75 110 TYR A C 1
ATOM 885 O O . TYR A 1 110 ? -1.178 6.318 -36.047 1.00 93.75 110 TYR A O 1
ATOM 893 N N . ARG A 1 111 ? -1.422 7.659 -37.845 1.00 94.19 111 ARG A N 1
ATOM 894 C CA . ARG A 1 111 ? -1.304 6.628 -38.875 1.00 94.19 111 ARG A CA 1
ATOM 895 C C . ARG A 1 111 ? 0.124 6.599 -39.408 1.00 94.19 111 ARG A C 1
ATOM 897 O O . ARG A 1 111 ? 0.621 7.636 -39.848 1.00 94.19 111 ARG A O 1
ATOM 904 N N . LEU A 1 112 ? 0.760 5.435 -39.387 1.00 93.31 112 LEU A N 1
ATOM 905 C CA . LEU A 1 112 ? 2.137 5.232 -39.835 1.00 93.31 112 LEU A CA 1
ATOM 906 C C . LEU A 1 112 ? 2.199 4.570 -41.211 1.00 93.31 112 LEU A C 1
ATOM 908 O O . LEU A 1 112 ? 1.328 3.786 -41.579 1.00 93.31 112 LEU A O 1
ATOM 912 N N . GLN A 1 113 ? 3.273 4.843 -41.946 1.00 92.31 113 GLN A N 1
ATOM 913 C CA . GLN A 1 113 ? 3.619 4.132 -43.170 1.00 92.31 113 GLN A CA 1
ATOM 914 C C . GLN A 1 113 ? 4.310 2.812 -42.830 1.00 92.31 113 GLN A C 1
ATOM 916 O O . GLN A 1 113 ? 5.536 2.744 -42.772 1.00 92.31 113 GLN A O 1
ATOM 921 N N . LEU A 1 114 ? 3.515 1.775 -42.569 1.00 89.06 114 LEU A N 1
ATOM 922 C CA . LEU A 1 114 ? 4.025 0.418 -42.397 1.00 89.06 114 LEU A CA 1
ATOM 923 C C . LEU A 1 114 ? 4.252 -0.270 -43.759 1.00 89.06 114 LEU A C 1
ATOM 925 O O . LEU A 1 114 ? 3.585 0.083 -44.736 1.00 89.06 114 LEU A O 1
ATOM 929 N N . PRO A 1 115 ? 5.167 -1.254 -43.842 1.00 85.50 115 PRO A N 1
ATOM 930 C CA . PRO A 1 115 ? 5.295 -2.126 -45.008 1.00 85.50 115 PRO A CA 1
ATOM 931 C C . PRO A 1 115 ? 3.979 -2.853 -45.303 1.00 85.50 115 PRO A C 1
ATOM 933 O O . PRO A 1 115 ? 3.251 -3.206 -44.376 1.00 85.50 115 PRO A O 1
ATOM 936 N N . SER A 1 116 ? 3.698 -3.135 -46.577 1.00 79.25 116 SER A N 1
ATOM 937 C CA . SER A 1 116 ? 2.500 -3.882 -47.004 1.00 79.25 116 SER A CA 1
ATOM 938 C C . SER A 1 116 ? 2.385 -5.266 -46.364 1.00 79.25 116 SER A C 1
ATOM 940 O O . SER A 1 116 ? 1.282 -5.777 -46.193 1.00 79.25 116 SER A O 1
ATOM 942 N N . ASP A 1 117 ? 3.519 -5.845 -45.978 1.00 77.62 117 ASP A N 1
ATOM 943 C CA . ASP A 1 117 ? 3.609 -7.188 -45.404 1.00 77.62 117 ASP A CA 1
ATOM 944 C C . ASP A 1 117 ? 3.328 -7.197 -43.889 1.00 77.62 117 ASP A C 1
ATOM 946 O O . ASP A 1 117 ? 3.267 -8.252 -43.254 1.00 77.62 117 ASP A O 1
ATOM 950 N N . ALA A 1 118 ? 3.137 -6.019 -43.284 1.00 75.44 118 ALA A N 1
ATOM 951 C CA . ALA A 1 118 ? 2.780 -5.891 -41.881 1.00 75.44 118 ALA A CA 1
ATOM 952 C C . ALA A 1 118 ? 1.291 -6.215 -41.670 1.00 75.44 118 ALA A C 1
ATOM 954 O O . ALA A 1 118 ? 0.416 -5.432 -42.024 1.00 75.44 118 ALA A O 1
ATOM 955 N N . LEU A 1 119 ? 0.981 -7.328 -40.998 1.00 74.88 119 LEU A N 1
ATOM 956 C CA . LEU A 1 119 ? -0.404 -7.685 -40.624 1.00 74.88 119 LEU A CA 1
ATOM 957 C C . LEU A 1 119 ? -0.895 -6.949 -39.355 1.00 74.88 119 LEU A C 1
ATOM 959 O O . LEU A 1 119 ? -1.787 -7.426 -38.656 1.00 74.88 119 LEU A O 1
ATOM 963 N N . ILE A 1 120 ? -0.283 -5.812 -39.012 1.00 81.50 120 ILE A N 1
ATOM 964 C CA . ILE A 1 120 ? -0.651 -4.981 -37.858 1.00 81.50 120 ILE A CA 1
ATOM 965 C C . ILE A 1 120 ? -1.371 -3.739 -38.384 1.00 81.50 120 ILE A C 1
ATOM 967 O O . ILE A 1 120 ? -0.982 -3.181 -39.407 1.00 81.50 120 ILE A O 1
ATOM 971 N N . HIS A 1 121 ? -2.405 -3.285 -37.675 1.00 86.00 121 HIS A N 1
ATOM 972 C CA . HIS A 1 121 ? -3.076 -2.027 -37.998 1.00 86.00 121 HIS A CA 1
ATOM 973 C C . HIS A 1 121 ? -2.093 -0.851 -38.002 1.00 86.00 121 HIS A C 1
ATOM 975 O O . HIS A 1 121 ? -1.224 -0.754 -37.142 1.00 86.00 121 HIS A O 1
ATOM 981 N N . ASP A 1 122 ? -2.266 0.069 -38.945 1.00 89.56 122 ASP A N 1
ATOM 982 C CA . ASP A 1 122 ? -1.370 1.202 -39.187 1.00 89.56 122 ASP A CA 1
ATOM 983 C C . ASP A 1 122 ? -1.623 2.411 -38.269 1.00 89.56 122 ASP A C 1
ATOM 985 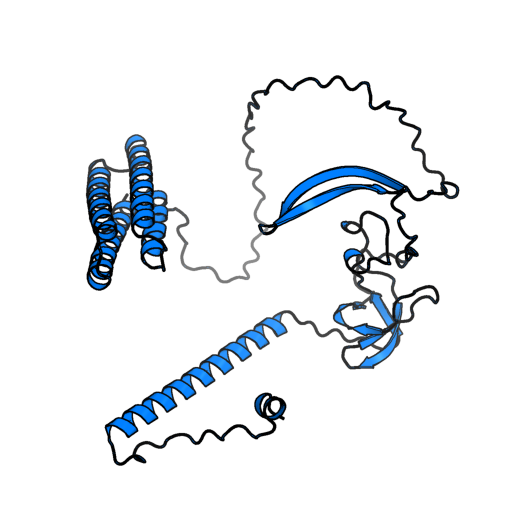O O . ASP A 1 122 ? -0.888 3.397 -38.328 1.00 89.56 122 ASP A O 1
ATOM 989 N N . VAL A 1 123 ? -2.635 2.346 -37.399 1.00 91.69 123 VAL A N 1
ATOM 990 C CA . VAL A 1 123 ? -3.012 3.416 -36.466 1.00 91.69 123 VAL A CA 1
ATOM 991 C C . VAL A 1 123 ? -2.555 3.093 -35.048 1.00 91.69 123 VAL A C 1
ATOM 993 O O . VAL A 1 123 ? -2.990 2.109 -34.452 1.00 91.69 123 VAL A O 1
ATOM 996 N N . PHE A 1 124 ? -1.744 3.978 -34.467 1.00 91.06 124 PHE A N 1
ATOM 997 C CA . PHE A 1 124 ? -1.182 3.801 -33.130 1.00 91.06 124 PHE A CA 1
ATOM 998 C C . PHE A 1 124 ? -1.411 5.009 -32.228 1.00 91.06 124 PHE A C 1
ATOM 1000 O O . PHE A 1 124 ? -1.415 6.162 -32.666 1.00 91.06 124 PHE A O 1
ATOM 1007 N N . HIS A 1 125 ? -1.556 4.735 -30.929 1.00 90.75 125 HIS A N 1
ATOM 1008 C CA . HIS A 1 125 ? -1.573 5.773 -29.906 1.00 90.75 125 HIS A CA 1
ATOM 1009 C C . HIS A 1 125 ? -0.171 6.372 -29.714 1.00 90.75 125 HIS A C 1
ATOM 1011 O O . HIS A 1 125 ? 0.826 5.650 -29.734 1.00 90.75 125 HIS A O 1
ATOM 1017 N N . VAL A 1 126 ? -0.092 7.672 -29.429 1.00 89.06 126 VAL A N 1
ATOM 1018 C CA . VAL A 1 126 ? 1.144 8.455 -29.256 1.00 89.06 126 VAL A CA 1
ATOM 1019 C C . VAL A 1 126 ? 2.129 7.836 -28.259 1.00 89.06 126 VAL A C 1
ATOM 1021 O O . VAL A 1 126 ? 3.337 7.909 -28.440 1.00 89.06 126 VAL A O 1
ATOM 1024 N N . SER A 1 127 ? 1.629 7.147 -27.232 1.00 88.31 127 SER A N 1
ATOM 1025 C CA . SER A 1 127 ? 2.449 6.461 -26.219 1.00 88.31 127 SER A CA 1
ATOM 1026 C C . SER A 1 127 ? 3.265 5.278 -26.758 1.00 88.31 127 SER A C 1
ATOM 1028 O O . SER A 1 127 ? 4.184 4.806 -26.080 1.00 88.31 127 SER A O 1
ATOM 1030 N N . PHE A 1 128 ? 2.919 4.771 -27.943 1.00 89.62 128 PHE A N 1
ATOM 1031 C CA . PHE A 1 128 ? 3.679 3.740 -28.647 1.00 89.62 128 PHE A CA 1
ATOM 1032 C C . PHE A 1 128 ? 4.690 4.324 -29.631 1.00 89.62 128 PHE A C 1
ATOM 1034 O O . PHE A 1 128 ? 5.443 3.563 -30.225 1.00 89.62 128 PHE A O 1
ATOM 1041 N N . LEU A 1 129 ? 4.742 5.645 -29.788 1.00 89.69 129 LEU A N 1
ATOM 1042 C CA . LEU A 1 129 ? 5.626 6.312 -30.731 1.00 89.69 129 LEU A CA 1
ATOM 1043 C C . LEU A 1 129 ? 6.769 6.992 -29.987 1.00 89.69 129 LEU A C 1
ATOM 1045 O O . LEU A 1 129 ? 6.594 7.545 -28.899 1.00 89.69 129 LEU A O 1
ATOM 1049 N N . LYS A 1 130 ? 7.957 6.952 -30.580 1.00 88.81 130 LYS A N 1
ATOM 1050 C CA . LYS A 1 130 ? 9.102 7.751 -30.147 1.00 88.81 130 LYS A CA 1
ATOM 1051 C C . LYS A 1 130 ? 9.719 8.458 -31.338 1.00 88.81 130 LYS A C 1
ATOM 1053 O O . LYS A 1 130 ? 9.796 7.854 -32.398 1.00 88.81 130 LYS A O 1
ATOM 1058 N N . PRO A 1 131 ? 10.200 9.694 -31.190 1.00 88.06 131 PRO A N 1
ATOM 1059 C CA . PRO A 1 131 ? 10.842 10.372 -32.302 1.00 88.06 131 PRO A CA 1
ATOM 1060 C C . PRO A 1 131 ? 12.161 9.685 -32.691 1.00 88.06 131 PRO A C 1
ATOM 1062 O O . PRO A 1 131 ? 12.900 9.201 -31.828 1.00 88.06 131 PRO A O 1
ATOM 1065 N N . ALA A 1 132 ? 12.471 9.670 -33.989 1.00 80.06 132 ALA A N 1
ATOM 1066 C CA . ALA A 1 132 ? 13.642 8.976 -34.528 1.00 80.06 132 ALA A CA 1
ATOM 1067 C C . ALA A 1 132 ? 15.003 9.618 -34.179 1.00 80.06 132 ALA A C 1
ATOM 1069 O O . ALA A 1 132 ? 16.038 9.002 -34.408 1.00 80.06 132 ALA A O 1
ATOM 1070 N N . HIS A 1 133 ? 15.026 10.818 -33.585 1.00 68.81 133 HIS A N 1
ATOM 1071 C CA . HIS A 1 133 ? 16.261 11.506 -33.173 1.00 68.81 133 HIS A CA 1
ATOM 1072 C C . HIS A 1 133 ? 16.904 10.936 -31.894 1.00 68.81 133 HIS A C 1
ATOM 1074 O O . HIS A 1 133 ? 17.971 11.387 -31.483 1.00 68.81 133 HIS A O 1
ATOM 1080 N N . VAL A 1 134 ? 16.256 9.977 -31.228 1.00 66.62 134 VAL A N 1
ATOM 1081 C CA . VAL A 1 134 ? 16.767 9.363 -29.998 1.00 66.62 134 VAL A CA 1
ATOM 1082 C C . VAL A 1 134 ? 17.547 8.101 -30.358 1.00 66.62 134 VAL A C 1
ATOM 1084 O O . VAL A 1 134 ? 16.987 7.193 -30.970 1.00 66.62 134 VAL A O 1
ATOM 1087 N N . SER A 1 135 ? 18.812 8.009 -29.937 1.00 62.88 135 SER A N 1
ATOM 1088 C CA . SER A 1 135 ? 19.643 6.805 -30.087 1.00 62.88 135 SER A CA 1
ATOM 1089 C C . SER A 1 135 ? 19.055 5.639 -29.285 1.00 62.88 135 SER A C 1
ATOM 1091 O O . SER A 1 135 ? 19.344 5.460 -28.102 1.00 62.88 135 SER A O 1
ATOM 1093 N N . ILE A 1 136 ? 18.181 4.862 -29.920 1.00 66.88 136 ILE A N 1
ATOM 1094 C CA . ILE A 1 136 ? 17.512 3.692 -29.349 1.00 66.88 136 ILE A CA 1
ATOM 1095 C C . ILE A 1 136 ? 17.987 2.459 -30.116 1.00 66.88 136 ILE A C 1
ATOM 1097 O O . ILE A 1 136 ? 18.084 2.486 -31.338 1.00 66.88 136 ILE A O 1
ATOM 1101 N N . THR A 1 137 ? 18.236 1.356 -29.408 1.00 65.88 137 THR A N 1
ATOM 1102 C CA . THR A 1 137 ? 18.402 0.033 -30.024 1.00 65.88 137 THR A CA 1
ATOM 1103 C C . THR A 1 137 ? 17.070 -0.387 -30.652 1.00 65.88 137 THR A C 1
ATOM 1105 O O . THR A 1 137 ? 16.183 -0.907 -29.967 1.00 65.88 137 THR A O 1
ATOM 1108 N N . ALA A 1 138 ? 16.903 -0.081 -31.935 1.00 66.50 138 ALA A N 1
ATOM 1109 C CA . ALA A 1 138 ? 15.725 -0.407 -32.724 1.00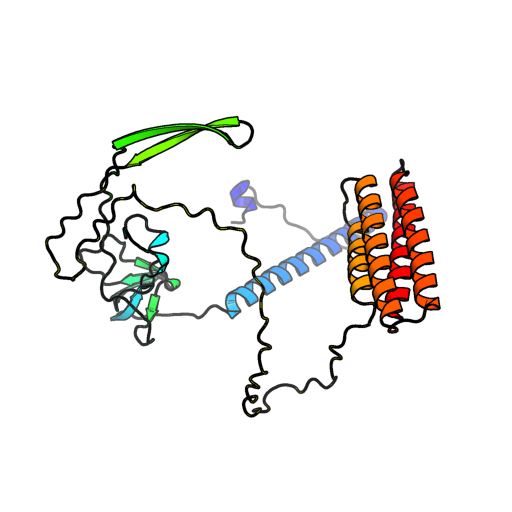 66.50 138 ALA A CA 1
ATOM 1110 C C . ALA A 1 138 ? 16.071 -1.464 -33.779 1.00 66.50 138 ALA A C 1
ATOM 1112 O O . ALA A 1 138 ? 17.160 -1.438 -34.349 1.00 66.50 138 ALA A O 1
ATOM 1113 N N . SER A 1 139 ? 15.142 -2.386 -34.032 1.00 70.38 139 SER A N 1
ATOM 1114 C CA . SER A 1 139 ? 15.218 -3.272 -35.199 1.00 70.38 139 SER A CA 1
ATOM 1115 C C . SER A 1 139 ? 14.677 -2.532 -36.420 1.00 70.38 139 SER A C 1
ATOM 1117 O O . SER A 1 139 ? 13.677 -1.823 -36.307 1.00 70.38 139 SER A O 1
ATOM 1119 N N . SER A 1 140 ? 15.307 -2.690 -37.584 1.00 64.38 140 SER A N 1
ATOM 1120 C CA . SER A 1 140 ? 14.774 -2.154 -38.847 1.00 64.38 140 SER A CA 1
ATOM 1121 C C . SER A 1 140 ? 13.563 -2.955 -39.339 1.00 64.38 140 SER A C 1
ATOM 1123 O O . SER A 1 140 ? 12.679 -2.408 -39.995 1.00 64.38 140 SER A O 1
ATOM 1125 N N . GLU A 1 141 ? 13.505 -4.240 -38.992 1.00 67.88 141 GLU A N 1
ATOM 1126 C CA . GLU A 1 141 ? 12.498 -5.178 -39.483 1.00 67.88 141 GLU A CA 1
ATOM 1127 C C . GLU A 1 141 ? 11.489 -5.522 -38.392 1.00 67.88 141 GLU A C 1
ATOM 1129 O O . GLU A 1 141 ? 11.863 -5.780 -37.239 1.00 67.88 141 GLU A O 1
ATOM 1134 N N . LEU A 1 142 ? 10.204 -5.514 -38.769 1.00 68.75 142 LEU A N 1
ATOM 1135 C CA . LEU A 1 142 ? 9.128 -6.040 -37.932 1.00 68.75 142 LEU A CA 1
ATOM 1136 C C . LEU A 1 142 ? 9.336 -7.544 -37.738 1.00 68.75 142 LEU A C 1
ATOM 1138 O O . LEU A 1 142 ? 9.814 -8.209 -38.657 1.00 68.75 142 LEU A O 1
ATOM 1142 N N . PRO A 1 143 ? 8.961 -8.106 -36.579 1.00 64.19 143 PRO A N 1
ATOM 1143 C CA . PRO A 1 143 ? 9.124 -9.531 -36.360 1.00 64.19 143 PRO A CA 1
ATOM 1144 C C . PRO A 1 143 ? 8.313 -10.326 -37.395 1.00 64.19 143 PRO A C 1
ATOM 1146 O O . PRO A 1 143 ? 7.155 -9.965 -37.646 1.00 64.19 143 PRO A O 1
ATOM 1149 N N . PRO A 1 144 ? 8.884 -11.392 -37.987 1.00 58.44 144 PRO A N 1
ATOM 1150 C CA . PRO A 1 144 ? 8.171 -12.235 -38.932 1.00 58.44 144 PRO A CA 1
ATOM 1151 C C . PRO A 1 144 ? 6.993 -12.878 -38.212 1.00 58.44 144 PRO A C 1
ATOM 1153 O O . PRO A 1 144 ? 7.168 -13.691 -37.306 1.00 58.44 144 PRO A O 1
ATOM 1156 N N . MET A 1 145 ? 5.785 -12.489 -38.609 1.00 53.62 145 MET A N 1
ATOM 1157 C CA . MET A 1 145 ? 4.564 -12.981 -37.992 1.00 53.62 145 MET A CA 1
ATOM 1158 C C . MET A 1 145 ? 4.464 -14.480 -38.257 1.00 53.62 145 MET A C 1
ATOM 1160 O O . MET A 1 145 ? 4.250 -14.914 -39.392 1.00 53.62 145 MET A O 1
ATOM 1164 N N . ALA A 1 146 ? 4.680 -15.281 -37.216 1.00 52.53 146 ALA A N 1
ATOM 1165 C CA . ALA A 1 146 ? 4.551 -16.717 -37.310 1.00 52.53 146 ALA A CA 1
ATOM 1166 C C . ALA A 1 146 ? 3.082 -17.008 -37.613 1.00 52.53 146 ALA A C 1
ATOM 1168 O O . ALA A 1 146 ? 2.223 -16.865 -36.743 1.00 52.53 146 ALA A O 1
ATOM 1169 N N . ARG A 1 147 ? 2.780 -17.431 -38.849 1.00 50.16 147 ARG A N 1
ATOM 1170 C CA . ARG A 1 147 ? 1.536 -18.156 -39.115 1.00 50.16 147 ARG A CA 1
ATOM 1171 C C . ARG A 1 147 ? 1.493 -19.256 -38.068 1.00 50.16 147 ARG A C 1
ATOM 1173 O O . ARG A 1 147 ? 2.420 -20.067 -38.010 1.00 50.16 147 ARG A O 1
ATOM 1180 N N . GLU A 1 148 ? 0.500 -19.221 -37.188 1.00 50.56 148 GLU A N 1
ATOM 1181 C CA . GLU A 1 148 ? 0.306 -20.246 -36.175 1.00 50.56 148 GLU A CA 1
ATOM 1182 C C . GLU A 1 148 ? 0.116 -21.575 -36.912 1.00 50.56 148 GLU A C 1
ATOM 1184 O O . GLU A 1 148 ? -0.987 -21.935 -37.306 1.00 50.56 148 GLU A O 1
ATOM 1189 N N . SER A 1 149 ? 1.207 -22.294 -37.191 1.00 53.50 149 SER A N 1
ATOM 1190 C CA . SER A 1 149 ? 1.109 -23.697 -37.561 1.00 53.50 149 SER A CA 1
ATOM 1191 C C . SER A 1 149 ? 0.447 -24.349 -36.354 1.00 53.50 149 SER A C 1
ATOM 1193 O O . SER A 1 149 ? 0.999 -24.213 -35.253 1.00 53.50 149 SER A O 1
ATOM 1195 N N . PRO A 1 150 ? -0.729 -24.976 -36.508 1.00 55.62 150 PRO A N 1
ATOM 1196 C CA . PRO A 1 150 ? -1.385 -25.623 -35.388 1.00 55.62 150 PRO A CA 1
ATOM 1197 C C . PRO A 1 150 ? -0.394 -26.626 -34.800 1.00 55.62 150 PRO A C 1
ATOM 1199 O O . PRO A 1 150 ? 0.098 -27.504 -35.504 1.00 55.62 150 PRO A O 1
ATOM 1202 N N . ILE A 1 151 ? -0.032 -26.442 -33.531 1.00 62.91 151 ILE A N 1
ATOM 1203 C CA . ILE A 1 151 ? 0.834 -27.384 -32.827 1.00 62.91 151 ILE A CA 1
ATOM 1204 C C . ILE A 1 151 ? -0.035 -28.613 -32.568 1.00 62.91 151 ILE A C 1
ATOM 1206 O O . ILE A 1 151 ? -0.922 -28.586 -31.713 1.00 62.91 151 ILE A O 1
ATOM 1210 N N . ILE A 1 152 ? 0.160 -29.666 -33.358 1.00 68.12 152 ILE A N 1
ATOM 1211 C CA . ILE A 1 152 ? -0.628 -30.891 -33.242 1.00 68.12 152 ILE A CA 1
ATOM 1212 C C . ILE A 1 152 ? -0.026 -31.731 -32.102 1.00 68.12 152 ILE A C 1
ATOM 1214 O O . ILE A 1 152 ? 1.190 -31.956 -32.077 1.00 68.12 152 ILE A O 1
ATOM 1218 N N . PRO A 1 153 ? -0.831 -32.181 -31.121 1.00 75.38 153 PRO A N 1
ATOM 1219 C CA . PRO A 1 153 ? -0.354 -33.111 -30.108 1.00 75.38 153 PRO A CA 1
ATOM 1220 C C . PRO A 1 153 ? -0.052 -34.456 -30.776 1.00 75.38 153 PRO A C 1
ATOM 1222 O O . PRO A 1 153 ? -0.944 -35.086 -31.339 1.00 75.38 153 PRO A O 1
ATOM 1225 N N . GLN A 1 154 ? 1.203 -34.896 -30.714 1.00 79.56 154 GLN A N 1
ATOM 1226 C CA . GLN A 1 154 ? 1.639 -36.136 -31.353 1.00 79.56 154 GLN A CA 1
ATOM 1227 C C . GLN A 1 154 ? 1.292 -37.355 -30.494 1.00 79.56 154 GLN A C 1
ATOM 1229 O O . GLN A 1 154 ? 0.818 -38.363 -31.010 1.00 79.56 154 GLN A O 1
ATOM 1234 N N . ALA A 1 155 ? 1.498 -37.269 -29.178 1.00 80.56 155 ALA A N 1
ATOM 1235 C CA . ALA A 1 155 ? 1.154 -38.349 -28.258 1.00 80.56 155 ALA A CA 1
ATOM 1236 C C . ALA A 1 155 ? 0.911 -37.839 -26.834 1.00 80.56 155 ALA A C 1
ATOM 1238 O O . ALA A 1 155 ? 1.399 -36.786 -26.433 1.00 80.56 155 ALA A O 1
ATOM 1239 N N . ILE A 1 156 ? 0.182 -38.616 -26.037 1.00 82.88 156 ILE A N 1
ATOM 1240 C CA . ILE A 1 156 ? 0.086 -38.425 -24.588 1.00 82.88 156 ILE A CA 1
ATOM 1241 C C . ILE A 1 156 ? 1.037 -39.426 -23.934 1.00 82.88 156 ILE A C 1
ATOM 1243 O O . ILE A 1 156 ? 0.833 -40.628 -24.069 1.00 82.88 156 ILE A O 1
ATOM 1247 N N . LEU A 1 157 ? 2.058 -38.931 -23.238 1.00 83.50 157 LEU A N 1
ATOM 1248 C CA . LEU A 1 157 ? 3.086 -39.757 -22.603 1.00 83.50 157 LEU A CA 1
ATOM 1249 C C . LEU A 1 157 ? 2.684 -40.227 -21.205 1.00 83.50 157 LEU A C 1
ATOM 1251 O O . LEU A 1 157 ? 3.028 -41.336 -20.817 1.00 83.50 157 LEU A O 1
ATOM 1255 N N . ASP A 1 158 ? 1.972 -39.393 -20.442 1.00 77.38 158 ASP A N 1
ATOM 1256 C CA . ASP A 1 158 ? 1.640 -39.710 -19.051 1.00 77.38 158 ASP A CA 1
ATOM 1257 C C . ASP A 1 158 ? 0.373 -38.986 -18.571 1.00 77.38 158 ASP A C 1
ATOM 1259 O O . ASP A 1 158 ? -0.021 -37.950 -19.119 1.00 77.38 158 ASP A O 1
ATOM 1263 N N . ARG A 1 159 ? -0.284 -39.528 -17.541 1.00 88.19 159 ARG A N 1
ATOM 1264 C CA . ARG A 1 159 ? -1.467 -38.950 -16.891 1.00 88.19 159 ARG A CA 1
ATOM 1265 C C . ARG A 1 159 ? -1.353 -39.098 -15.377 1.00 88.19 159 ARG A C 1
ATOM 1267 O O . ARG A 1 159 ? -1.204 -40.201 -14.867 1.00 88.19 159 ARG A O 1
ATOM 1274 N N . ARG A 1 160 ? -1.540 -38.001 -14.637 1.00 85.44 160 ARG A N 1
ATOM 1275 C CA . ARG A 1 160 ? -1.585 -38.014 -13.165 1.00 85.44 160 ARG A CA 1
ATOM 1276 C C . ARG A 1 160 ? -2.760 -37.221 -12.607 1.00 85.44 160 ARG A C 1
ATOM 1278 O O . ARG A 1 160 ? -3.178 -36.221 -13.184 1.00 85.44 160 ARG A O 1
ATOM 1285 N N . MET A 1 161 ? -3.254 -37.628 -11.444 1.00 84.00 161 MET A N 1
ATOM 1286 C CA . MET A 1 161 ? -4.302 -36.911 -10.715 1.00 84.00 161 MET A CA 1
ATOM 1287 C C . MET A 1 161 ? -3.675 -35.930 -9.723 1.00 84.00 161 MET A C 1
ATOM 1289 O O . MET A 1 161 ? -2.831 -36.310 -8.916 1.00 84.00 161 MET A O 1
ATOM 1293 N N . VAL A 1 162 ? -4.086 -34.662 -9.771 1.00 84.50 162 VAL A N 1
ATOM 1294 C CA . VAL A 1 162 ? -3.606 -33.608 -8.867 1.00 84.50 162 VAL A CA 1
ATOM 1295 C C . VAL A 1 162 ? -4.795 -32.867 -8.274 1.00 84.50 162 VAL A C 1
ATOM 1297 O O . VAL A 1 162 ? -5.725 -32.497 -8.985 1.00 84.50 162 VAL A O 1
ATOM 1300 N N . LYS A 1 163 ? -4.767 -32.602 -6.967 1.00 83.56 163 LYS A N 1
ATOM 1301 C CA . LYS A 1 163 ? -5.778 -31.764 -6.316 1.00 83.56 163 LYS A CA 1
ATOM 1302 C C . LYS A 1 163 ? -5.546 -30.295 -6.702 1.00 83.56 163 LYS A C 1
ATOM 1304 O O . LYS A 1 163 ? -4.537 -29.710 -6.315 1.00 83.56 163 LYS A O 1
ATOM 1309 N N . ARG A 1 164 ? -6.463 -29.692 -7.463 1.00 70.69 164 ARG A N 1
ATOM 1310 C CA . ARG A 1 164 ? -6.474 -28.258 -7.811 1.00 70.69 164 ARG A CA 1
ATOM 1311 C C . ARG A 1 164 ? -7.796 -27.646 -7.358 1.00 70.69 164 ARG A C 1
ATOM 1313 O O . ARG A 1 164 ? -8.848 -28.184 -7.669 1.00 70.69 164 ARG A O 1
ATOM 1320 N N . HIS A 1 165 ? -7.741 -26.531 -6.626 1.00 70.31 165 HIS A N 1
ATOM 1321 C CA . HIS A 1 165 ? -8.928 -25.828 -6.105 1.00 70.31 165 HIS A CA 1
ATOM 1322 C C . HIS A 1 165 ? -9.934 -26.763 -5.405 1.00 70.31 165 HIS A C 1
ATOM 1324 O O . HIS A 1 165 ? -11.123 -26.750 -5.694 1.00 70.31 165 HIS A O 1
ATOM 1330 N N . ASN A 1 166 ? -9.438 -27.621 -4.506 1.00 76.50 166 ASN A N 1
ATOM 1331 C CA . ASN A 1 166 ? -10.223 -28.637 -3.790 1.00 76.50 166 ASN A CA 1
ATOM 1332 C C . ASN A 1 166 ? -10.914 -29.725 -4.640 1.00 76.50 166 ASN A C 1
ATOM 1334 O O . ASN A 1 166 ? -11.537 -30.606 -4.055 1.00 76.50 166 ASN A O 1
ATOM 1338 N N . ALA A 1 167 ? -10.717 -29.758 -5.959 1.00 75.94 167 ALA A N 1
ATOM 1339 C CA . ALA A 1 167 ? -11.191 -30.822 -6.842 1.00 75.94 167 ALA A CA 1
ATOM 1340 C C . ALA A 1 167 ? -10.027 -31.665 -7.389 1.00 75.94 167 ALA A C 1
ATOM 1342 O O . ALA A 1 167 ? -8.891 -31.197 -7.514 1.00 75.94 167 ALA A O 1
ATOM 1343 N N . ALA A 1 168 ? -10.299 -32.929 -7.710 1.00 82.75 168 ALA A N 1
ATOM 1344 C CA . ALA A 1 168 ? -9.332 -33.797 -8.369 1.00 82.75 168 ALA A CA 1
ATOM 1345 C C . ALA A 1 168 ? -9.282 -33.451 -9.869 1.00 82.75 168 ALA A C 1
ATOM 1347 O O . ALA A 1 168 ? -10.288 -33.565 -10.562 1.00 82.75 168 ALA A O 1
ATOM 1348 N N . ALA A 1 169 ? -8.127 -33.004 -10.365 1.00 78.62 169 ALA A N 1
ATOM 1349 C CA . ALA A 1 169 ? -7.914 -32.617 -11.757 1.00 78.62 169 ALA A CA 1
ATOM 1350 C C . ALA A 1 169 ? -6.862 -33.520 -12.416 1.00 78.62 169 ALA A C 1
ATOM 1352 O O . ALA A 1 169 ? -5.792 -33.760 -11.852 1.00 78.62 169 ALA A O 1
ATOM 1353 N N . THR A 1 170 ? -7.144 -33.999 -13.625 1.00 85.38 170 THR A N 1
ATOM 1354 C CA . THR A 1 170 ? -6.206 -34.815 -14.404 1.00 85.38 170 THR A CA 1
ATOM 1355 C C . THR A 1 170 ? -5.198 -33.913 -15.113 1.00 85.38 170 THR A C 1
ATOM 1357 O O . THR A 1 170 ? -5.566 -33.057 -15.913 1.00 85.38 170 THR A O 1
ATOM 1360 N N . GLN A 1 171 ? -3.915 -34.094 -14.818 1.00 85.19 171 GLN A N 1
ATOM 1361 C CA . GLN A 1 171 ? -2.813 -33.527 -15.589 1.00 85.19 171 GLN A CA 1
ATOM 1362 C C . GLN A 1 171 ? -2.307 -34.565 -16.583 1.00 85.19 171 GLN A C 1
ATOM 1364 O O . GLN A 1 171 ? -2.162 -35.735 -16.236 1.00 85.19 171 GLN A O 1
ATOM 1369 N N . ILE A 1 172 ? -2.027 -34.123 -17.805 1.00 84.81 172 ILE A N 1
ATOM 1370 C CA . ILE A 1 172 ? -1.571 -34.969 -18.904 1.00 84.81 172 ILE A CA 1
ATOM 1371 C C . ILE A 1 172 ? -0.233 -34.423 -19.407 1.00 84.81 172 ILE A C 1
ATOM 1373 O O . ILE A 1 172 ? -0.105 -33.216 -19.618 1.00 84.81 172 ILE A O 1
ATOM 1377 N N . LEU A 1 173 ? 0.753 -35.298 -19.589 1.00 83.00 173 LEU A N 1
ATOM 1378 C CA . LEU A 1 173 ? 2.010 -34.991 -20.260 1.00 83.00 173 LEU A CA 1
ATOM 1379 C C . LEU A 1 173 ? 1.825 -35.242 -21.758 1.00 83.00 173 LEU A C 1
ATOM 1381 O O . LEU A 1 173 ? 1.652 -36.384 -22.180 1.00 83.00 173 LEU A O 1
ATOM 1385 N N . VAL A 1 174 ? 1.821 -34.174 -22.551 1.00 81.56 174 VAL A N 1
ATOM 1386 C CA . VAL A 1 174 ? 1.638 -34.232 -24.007 1.00 81.56 174 VAL A CA 1
ATOM 1387 C C . VAL A 1 174 ? 2.996 -34.079 -24.687 1.00 81.56 174 VAL A C 1
ATOM 1389 O O . VAL A 1 174 ? 3.727 -33.132 -24.403 1.00 81.56 174 VAL A O 1
ATOM 1392 N N . HIS A 1 175 ? 3.323 -35.011 -25.579 1.00 76.50 175 HIS A N 1
ATOM 1393 C CA . HIS A 1 175 ? 4.391 -34.881 -26.560 1.00 76.50 175 HIS A CA 1
ATOM 1394 C C . HIS A 1 175 ? 3.847 -34.126 -27.772 1.00 76.50 175 HIS A C 1
ATOM 1396 O O . HIS A 1 175 ? 2.887 -34.559 -28.417 1.00 76.50 175 HIS A O 1
ATOM 1402 N N . TRP A 1 176 ? 4.435 -32.970 -28.043 1.00 77.44 176 TRP A N 1
ATOM 1403 C CA . TRP A 1 176 ? 4.057 -32.094 -29.143 1.00 77.44 176 TRP A CA 1
ATOM 1404 C C . TRP A 1 176 ? 4.935 -32.388 -30.356 1.00 77.44 176 TRP A C 1
ATOM 1406 O O . TRP A 1 176 ? 6.119 -32.664 -30.186 1.00 77.44 176 TRP A O 1
ATOM 1416 N N . GLN A 1 177 ? 4.363 -32.313 -31.558 1.00 72.62 177 GLN A N 1
ATOM 1417 C CA . GLN A 1 177 ? 5.126 -32.462 -32.794 1.00 72.62 177 GLN A CA 1
ATOM 1418 C C . GLN A 1 177 ? 6.121 -31.299 -32.933 1.00 72.62 177 GLN A C 1
ATOM 1420 O O . GLN A 1 177 ? 5.718 -30.132 -32.890 1.00 72.62 177 GLN A O 1
ATOM 1425 N N . GLU A 1 178 ? 7.413 -31.599 -33.081 1.00 57.16 178 GLU A N 1
ATOM 1426 C CA . GLU A 1 178 ? 8.421 -30.575 -33.366 1.00 57.16 178 GLU A CA 1
ATOM 1427 C C . GLU A 1 178 ? 8.217 -30.043 -34.795 1.00 57.16 178 GLU A C 1
ATOM 1429 O O . GLU A 1 178 ? 8.070 -30.834 -35.732 1.00 57.16 178 GLU A O 1
ATOM 1434 N N . PRO A 1 179 ? 8.143 -28.716 -34.995 1.00 51.78 179 PRO A N 1
ATOM 1435 C CA . PRO A 1 179 ? 8.042 -28.158 -36.333 1.00 51.78 179 PRO A CA 1
ATOM 1436 C C . PRO A 1 179 ? 9.337 -28.448 -37.095 1.00 51.78 179 PRO A C 1
ATOM 1438 O O . PRO A 1 179 ? 10.423 -28.192 -36.582 1.00 51.78 179 PRO A O 1
ATOM 1441 N N . THR A 1 180 ? 9.216 -28.951 -38.323 1.00 45.88 180 THR A N 1
ATOM 1442 C CA . THR A 1 180 ? 10.338 -29.118 -39.253 1.00 45.88 180 THR A CA 1
ATOM 1443 C C . THR A 1 180 ? 10.987 -27.757 -39.495 1.00 45.88 180 THR A C 1
ATOM 1445 O O . THR A 1 180 ? 10.421 -26.906 -40.186 1.00 45.88 180 THR A O 1
ATOM 1448 N N . ILE A 1 181 ? 12.143 -27.530 -38.881 1.00 44.84 181 ILE A N 1
ATOM 1449 C CA . ILE A 1 181 ? 13.038 -26.437 -39.240 1.00 44.84 181 ILE A CA 1
ATOM 1450 C C . ILE A 1 181 ? 13.696 -26.896 -40.543 1.00 44.84 181 ILE A C 1
ATOM 1452 O O . ILE A 1 181 ? 14.447 -27.865 -40.548 1.00 44.84 181 ILE A O 1
ATOM 1456 N N . ASN A 1 182 ? 13.326 -26.283 -41.667 1.00 38.72 182 ASN A N 1
ATOM 1457 C CA . ASN A 1 182 ? 14.095 -26.442 -42.896 1.00 38.72 182 ASN A CA 1
ATOM 1458 C C . ASN A 1 182 ? 15.365 -25.599 -42.716 1.00 38.72 182 ASN A C 1
ATOM 1460 O O . ASN A 1 182 ? 15.291 -24.373 -42.764 1.00 38.72 182 ASN A O 1
ATOM 1464 N N . ASP A 1 183 ? 16.491 -26.259 -42.456 1.00 39.22 183 ASP A N 1
ATOM 1465 C CA . ASP A 1 183 ? 17.815 -25.668 -42.205 1.00 39.22 183 ASP A CA 1
ATOM 1466 C C . ASP A 1 183 ? 18.547 -25.210 -43.495 1.00 39.22 183 ASP A C 1
ATOM 1468 O O . ASP A 1 183 ? 19.774 -25.213 -43.541 1.00 39.22 183 ASP A O 1
ATOM 1472 N N . ASP A 1 184 ? 17.839 -24.820 -44.562 1.00 43.12 184 ASP A N 1
ATOM 1473 C CA . ASP A 1 184 ? 18.467 -24.626 -45.887 1.00 43.12 184 ASP A CA 1
ATOM 1474 C C . ASP A 1 184 ? 18.932 -23.192 -46.231 1.00 43.12 184 ASP A C 1
ATOM 1476 O O . ASP A 1 184 ? 19.506 -23.009 -47.298 1.00 43.12 184 ASP A O 1
ATOM 1480 N N . ASP A 1 185 ? 18.798 -22.187 -45.357 1.00 43.12 185 ASP A N 1
ATOM 1481 C CA . ASP A 1 185 ? 19.285 -20.818 -45.640 1.00 43.12 185 ASP A CA 1
ATOM 1482 C C . ASP A 1 185 ? 19.965 -20.157 -44.417 1.00 43.12 185 ASP A C 1
ATOM 1484 O O . ASP A 1 185 ? 19.394 -19.272 -43.787 1.00 43.12 185 ASP A O 1
ATOM 1488 N N . ASP A 1 186 ? 21.169 -20.616 -44.040 1.00 32.88 186 ASP A N 1
ATOM 1489 C CA . ASP A 1 186 ? 22.316 -19.768 -43.626 1.00 32.88 186 ASP A CA 1
ATOM 1490 C C . ASP A 1 186 ? 23.507 -20.616 -43.112 1.00 32.88 186 ASP A C 1
ATOM 1492 O O . ASP A 1 186 ? 23.323 -21.534 -42.307 1.00 32.88 186 ASP A O 1
ATOM 1496 N N . PRO A 1 187 ? 24.769 -20.314 -43.485 1.00 42.06 187 PRO A N 1
ATOM 1497 C CA . PRO A 1 187 ? 25.922 -21.062 -43.009 1.00 42.06 187 PRO A CA 1
ATOM 1498 C C . PRO A 1 187 ? 26.373 -20.513 -41.651 1.00 42.06 187 PRO A C 1
ATOM 1500 O O . PRO A 1 187 ? 27.048 -19.486 -41.579 1.00 42.06 187 PRO A O 1
ATOM 1503 N N . THR A 1 188 ? 26.085 -21.216 -40.553 1.00 36.31 188 THR A N 1
ATOM 1504 C CA . THR A 1 188 ? 26.820 -20.997 -39.293 1.00 36.31 188 THR A CA 1
ATOM 1505 C C . THR A 1 188 ? 27.315 -22.312 -38.682 1.00 36.31 188 THR A C 1
ATOM 1507 O O . THR A 1 188 ? 26.606 -23.318 -38.705 1.00 36.31 188 THR A O 1
ATOM 1510 N N . PRO A 1 189 ? 28.566 -22.359 -38.175 1.00 44.34 189 PRO A N 1
ATOM 1511 C CA . PRO A 1 189 ? 29.246 -23.605 -37.867 1.00 44.34 189 PRO A CA 1
ATOM 1512 C C . PRO A 1 189 ? 28.947 -24.021 -36.431 1.00 44.34 189 PRO A C 1
ATOM 1514 O O . PRO A 1 189 ? 29.642 -23.618 -35.501 1.00 44.34 189 PRO A O 1
ATOM 1517 N N . TYR A 1 190 ? 27.957 -24.883 -36.244 1.00 35.19 190 TYR A N 1
ATOM 1518 C CA . TYR A 1 190 ? 27.881 -25.685 -35.029 1.00 35.19 190 TYR A CA 1
ATOM 1519 C C . TYR A 1 190 ? 27.679 -27.145 -35.400 1.00 35.19 190 TYR A C 1
ATOM 1521 O O . TYR A 1 190 ? 26.572 -27.662 -35.492 1.00 35.19 190 TYR A O 1
ATOM 1529 N N . SER A 1 191 ? 28.814 -27.806 -35.615 1.00 37.50 191 SER A N 1
ATOM 1530 C CA . SER A 1 191 ? 28.928 -29.254 -35.630 1.00 37.50 191 SER A CA 1
ATOM 1531 C C . SER A 1 191 ? 28.256 -29.854 -34.392 1.00 37.50 191 SER A C 1
ATOM 1533 O O . SER A 1 191 ? 28.633 -29.563 -33.258 1.00 37.50 191 SER A O 1
ATOM 1535 N N . THR A 1 192 ? 27.276 -30.716 -34.643 1.00 40.78 192 THR A N 1
ATOM 1536 C CA . THR A 1 192 ? 27.144 -32.056 -34.066 1.00 40.78 192 THR A CA 1
ATOM 1537 C C . THR A 1 192 ? 27.824 -32.258 -32.709 1.00 40.78 192 THR A C 1
ATOM 1539 O O . THR A 1 192 ? 29.004 -32.596 -32.637 1.00 40.78 192 THR A O 1
ATOM 1542 N N . THR A 1 193 ? 27.055 -32.182 -31.624 1.00 34.31 193 THR A N 1
ATOM 1543 C CA . THR A 1 193 ? 27.376 -32.964 -30.424 1.00 34.31 193 THR A CA 1
ATOM 1544 C C . THR A 1 193 ? 26.410 -34.137 -30.346 1.00 34.31 193 THR A C 1
ATOM 1546 O O . THR A 1 193 ? 25.318 -34.047 -29.796 1.00 34.31 193 THR A O 1
ATOM 1549 N N . LEU A 1 194 ? 26.828 -35.266 -30.923 1.00 44.06 194 LEU A N 1
ATOM 1550 C CA . LEU A 1 194 ? 26.294 -36.585 -30.589 1.00 44.06 194 LEU A CA 1
ATOM 1551 C C . LEU A 1 194 ? 26.713 -36.918 -29.150 1.00 44.06 194 LEU A C 1
ATOM 1553 O O . LEU A 1 194 ? 27.641 -37.689 -28.926 1.00 44.06 194 LEU A O 1
ATOM 1557 N N . ASN A 1 195 ? 26.048 -36.314 -28.169 1.00 43.50 195 ASN A N 1
ATOM 1558 C CA . ASN A 1 195 ? 26.151 -36.733 -26.778 1.00 43.50 195 ASN A CA 1
ATOM 1559 C C . ASN A 1 195 ? 24.919 -37.573 -26.454 1.00 43.50 195 ASN A C 1
ATOM 1561 O O . ASN A 1 195 ? 23.841 -37.065 -26.159 1.00 43.50 195 ASN A O 1
ATOM 1565 N N . ASN A 1 196 ? 25.110 -38.884 -26.570 1.00 45.31 196 ASN A N 1
ATOM 1566 C CA . ASN A 1 196 ? 24.155 -39.913 -26.203 1.00 45.31 196 ASN A CA 1
ATOM 1567 C C . ASN A 1 196 ? 23.714 -39.717 -24.735 1.00 45.31 196 ASN A C 1
ATOM 1569 O O . ASN A 1 196 ? 24.552 -39.697 -23.832 1.00 45.31 196 ASN A O 1
ATOM 1573 N N . ALA A 1 197 ? 22.412 -39.549 -24.488 1.00 48.50 197 ALA A N 1
ATOM 1574 C CA . ALA A 1 197 ? 21.866 -39.194 -23.172 1.00 48.50 197 ALA A CA 1
ATOM 1575 C C . ALA A 1 197 ? 21.974 -40.318 -22.116 1.00 48.50 197 ALA A C 1
ATOM 1577 O O . ALA A 1 197 ? 21.676 -40.093 -20.944 1.00 48.50 197 ALA A O 1
ATOM 1578 N N . GLU A 1 198 ? 22.424 -41.514 -22.504 1.00 49.59 198 GLU A N 1
ATOM 1579 C CA . GLU A 1 198 ? 22.456 -42.704 -21.643 1.00 49.59 198 GLU A CA 1
ATOM 1580 C C . GLU A 1 198 ? 23.799 -42.959 -20.934 1.00 49.59 198 GLU A C 1
ATOM 1582 O O . GLU A 1 198 ? 23.952 -43.957 -20.234 1.00 49.59 198 GLU A O 1
ATOM 1587 N N . THR A 1 199 ? 24.797 -42.078 -21.050 1.00 46.06 199 THR A N 1
ATOM 1588 C CA . THR A 1 199 ? 26.075 -42.247 -20.325 1.00 46.06 199 THR A CA 1
ATOM 1589 C C . THR A 1 199 ? 26.542 -40.947 -19.685 1.00 46.06 199 THR A C 1
ATOM 1591 O O . THR A 1 199 ? 27.627 -40.441 -19.950 1.00 46.06 199 THR A O 1
ATOM 1594 N N . PHE A 1 200 ? 25.726 -40.411 -18.781 1.00 36.91 200 PHE A N 1
ATOM 1595 C CA . PHE A 1 200 ? 26.232 -39.519 -17.742 1.00 36.91 200 PHE A CA 1
ATOM 1596 C C . PHE A 1 200 ? 26.286 -40.305 -16.431 1.00 36.91 200 PHE A C 1
ATOM 1598 O O . PHE A 1 200 ? 25.228 -40.647 -15.895 1.00 36.91 200 PHE A O 1
ATOM 1605 N N . PRO A 1 201 ? 27.475 -40.620 -15.883 1.00 42.78 201 PRO A N 1
ATOM 1606 C CA . PRO A 1 201 ? 27.549 -41.158 -14.539 1.00 42.78 201 PRO A CA 1
ATOM 1607 C C . PRO A 1 201 ? 27.033 -40.071 -13.598 1.00 42.78 201 PRO A C 1
ATOM 1609 O O . PRO A 1 201 ? 27.658 -39.027 -13.413 1.00 42.78 201 PRO A O 1
ATOM 1612 N N . ILE A 1 202 ? 25.849 -40.297 -13.031 1.00 48.06 202 ILE A N 1
ATOM 1613 C CA . ILE A 1 202 ? 25.318 -39.473 -11.951 1.00 48.06 202 ILE A CA 1
ATOM 1614 C C . ILE A 1 202 ? 26.208 -39.749 -10.739 1.00 48.06 202 ILE A C 1
ATOM 1616 O O . ILE A 1 202 ? 25.931 -40.622 -9.915 1.00 48.06 202 ILE A O 1
ATOM 1620 N N . GLU A 1 203 ? 27.306 -39.006 -10.627 1.00 48.56 203 GLU A N 1
ATOM 1621 C CA . GLU A 1 203 ? 27.985 -38.847 -9.354 1.00 48.56 203 GLU A CA 1
ATOM 1622 C C . GLU A 1 203 ? 26.980 -38.204 -8.402 1.00 48.56 203 GLU A C 1
ATOM 1624 O O . GLU A 1 203 ? 26.637 -37.020 -8.501 1.00 48.56 203 GLU A O 1
ATOM 1629 N N . LYS A 1 204 ? 26.470 -39.009 -7.464 1.00 50.53 204 LYS A N 1
ATOM 1630 C CA . LYS A 1 204 ? 25.779 -38.496 -6.286 1.00 50.53 204 LYS A CA 1
ATOM 1631 C C . LYS A 1 204 ? 26.771 -37.583 -5.582 1.00 50.53 204 LYS A C 1
ATOM 1633 O O . LYS A 1 204 ? 27.639 -38.066 -4.857 1.00 50.53 204 LYS A O 1
ATOM 1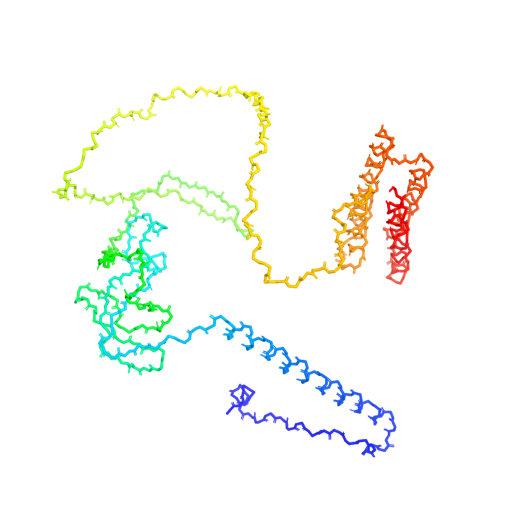638 N N . ARG A 1 205 ? 26.652 -36.272 -5.816 1.00 41.56 205 ARG A N 1
ATOM 1639 C CA . ARG A 1 205 ? 27.411 -35.252 -5.093 1.00 41.56 205 ARG A CA 1
ATOM 1640 C C . ARG A 1 205 ? 27.363 -35.612 -3.612 1.00 41.56 205 ARG A C 1
ATOM 1642 O O . ARG A 1 205 ? 26.296 -35.544 -2.995 1.00 41.56 205 ARG A O 1
ATOM 1649 N N . ARG A 1 206 ? 28.510 -35.979 -3.029 1.00 50.22 206 ARG A N 1
ATOM 1650 C CA . ARG A 1 206 ? 28.682 -35.824 -1.584 1.00 50.22 206 ARG A CA 1
ATOM 1651 C C . ARG A 1 206 ? 28.300 -34.379 -1.293 1.00 50.22 206 ARG A C 1
ATOM 1653 O O . ARG A 1 206 ? 28.700 -33.487 -2.040 1.00 50.22 206 ARG A O 1
ATOM 1660 N N . ARG A 1 207 ? 27.474 -34.156 -0.270 1.00 46.00 207 ARG A N 1
ATOM 1661 C CA . ARG A 1 207 ? 27.184 -32.811 0.231 1.00 46.00 207 ARG A CA 1
ATOM 1662 C C . ARG A 1 207 ? 28.522 -32.196 0.635 1.00 46.00 207 ARG A C 1
ATOM 1664 O O . ARG A 1 207 ? 29.003 -32.446 1.730 1.00 46.00 207 ARG A O 1
ATOM 1671 N N . SER A 1 208 ? 29.160 -31.493 -0.290 1.00 40.16 208 SER A N 1
ATOM 1672 C CA . SER A 1 208 ? 30.401 -30.787 -0.044 1.00 40.16 208 SER A CA 1
ATOM 1673 C C . SER A 1 208 ? 30.069 -29.635 0.887 1.00 40.16 208 SER A C 1
ATOM 1675 O O . SER A 1 208 ? 29.252 -28.777 0.540 1.00 40.16 208 SER A O 1
ATOM 1677 N N . GLU A 1 209 ? 30.694 -29.654 2.060 1.00 50.22 209 GLU A N 1
ATOM 1678 C CA . GLU A 1 209 ? 30.994 -28.478 2.860 1.00 50.22 209 GLU A CA 1
ATOM 1679 C C . GLU A 1 209 ? 31.422 -27.352 1.922 1.00 50.22 209 GLU A C 1
ATOM 1681 O O . GLU A 1 209 ? 32.528 -27.328 1.386 1.00 50.22 209 GLU A O 1
ATOM 1686 N N . ILE A 1 210 ? 30.513 -26.415 1.680 1.00 44.50 210 ILE A N 1
ATOM 1687 C CA . ILE A 1 210 ? 30.884 -25.133 1.107 1.00 44.50 210 ILE A CA 1
ATOM 1688 C C . ILE A 1 210 ? 31.506 -24.368 2.272 1.00 44.50 210 ILE A C 1
ATOM 1690 O O . ILE A 1 210 ? 30.833 -23.575 2.933 1.00 44.50 210 ILE A O 1
ATOM 1694 N N . LEU A 1 211 ? 32.786 -24.622 2.552 1.00 46.66 211 LEU A N 1
ATOM 1695 C CA . LEU A 1 211 ? 33.606 -23.656 3.269 1.00 46.66 211 LEU A CA 1
ATOM 1696 C C . LEU A 1 211 ? 33.651 -22.409 2.388 1.00 46.66 211 LEU A C 1
ATOM 1698 O O . LEU A 1 211 ? 34.402 -22.309 1.420 1.00 46.66 211 LEU A O 1
ATOM 1702 N N . ARG A 1 212 ? 32.764 -21.460 2.689 1.00 45.03 212 ARG A N 1
ATOM 1703 C CA . ARG A 1 212 ? 32.869 -20.104 2.170 1.00 45.03 212 ARG A CA 1
ATOM 1704 C C . ARG A 1 212 ? 34.079 -19.480 2.847 1.00 45.03 212 ARG A C 1
ATOM 1706 O O . ARG A 1 212 ? 33.934 -18.846 3.889 1.00 45.03 212 ARG A O 1
ATOM 1713 N N . GLU A 1 213 ? 35.255 -19.611 2.246 1.00 44.97 213 GLU A N 1
ATOM 1714 C CA . GLU A 1 213 ? 36.310 -18.642 2.505 1.00 44.97 213 GLU A CA 1
ATOM 1715 C C . GLU A 1 213 ? 35.805 -17.284 2.025 1.00 44.97 213 GLU A C 1
ATOM 1717 O O . GLU A 1 213 ? 35.798 -16.934 0.841 1.00 44.97 213 GLU A O 1
ATOM 1722 N N . ARG A 1 214 ? 35.279 -16.525 2.981 1.00 43.97 214 ARG A N 1
ATOM 1723 C CA . ARG A 1 214 ? 34.857 -15.150 2.801 1.00 43.97 214 ARG A CA 1
ATOM 1724 C C . ARG A 1 214 ? 36.144 -14.351 2.611 1.00 43.97 214 ARG A C 1
ATOM 1726 O O . ARG A 1 214 ? 36.702 -13.841 3.576 1.00 43.97 214 ARG A O 1
ATOM 1733 N N . LYS A 1 215 ? 36.644 -14.242 1.375 1.00 48.81 215 LYS A N 1
ATOM 1734 C CA . LYS A 1 215 ? 37.615 -13.191 1.048 1.00 48.81 215 LYS A CA 1
ATOM 1735 C C . LYS A 1 215 ? 36.967 -11.871 1.458 1.00 48.81 215 LYS A C 1
ATOM 1737 O O . LYS A 1 215 ? 35.982 -11.448 0.850 1.00 48.81 215 LYS A O 1
ATOM 1742 N N . LEU A 1 216 ? 37.480 -11.271 2.531 1.00 49.78 216 LEU A N 1
ATOM 1743 C CA . LEU A 1 216 ? 37.149 -9.915 2.942 1.00 49.78 216 LEU A CA 1
ATOM 1744 C C . LEU A 1 216 ? 37.296 -9.031 1.704 1.00 49.78 216 LEU A C 1
ATOM 1746 O O . LEU A 1 216 ? 38.381 -8.929 1.126 1.00 49.78 216 LEU A O 1
ATOM 1750 N N . LYS A 1 217 ? 36.186 -8.437 1.254 1.00 46.62 217 LYS A N 1
ATOM 1751 C CA . LYS A 1 217 ? 36.241 -7.347 0.285 1.00 46.62 217 LYS A CA 1
ATOM 1752 C C . LYS A 1 217 ? 37.115 -6.272 0.926 1.00 46.62 217 LYS A C 1
ATOM 1754 O O . LYS A 1 217 ? 36.675 -5.637 1.876 1.00 46.62 217 LYS A O 1
ATOM 1759 N N . LYS A 1 218 ? 38.337 -6.077 0.420 1.00 53.19 218 LYS A N 1
ATOM 1760 C CA . LYS A 1 218 ? 39.026 -4.799 0.603 1.00 53.19 218 LYS A CA 1
ATOM 1761 C C . LYS A 1 218 ? 38.073 -3.737 0.071 1.00 53.19 218 LYS A C 1
ATOM 1763 O O . LYS A 1 218 ? 37.627 -3.834 -1.073 1.00 53.19 218 LYS A O 1
ATOM 1768 N N . GLU A 1 219 ? 37.699 -2.813 0.940 1.00 51.00 219 GLU A N 1
ATOM 1769 C CA . GLU A 1 219 ? 36.865 -1.668 0.615 1.00 51.00 219 GLU A CA 1
ATOM 1770 C C . GLU A 1 219 ? 37.481 -0.946 -0.583 1.00 51.00 219 GLU A C 1
ATOM 1772 O O . GLU A 1 219 ? 38.539 -0.332 -0.490 1.00 51.00 219 GLU A O 1
ATOM 1777 N N . LEU A 1 220 ? 36.847 -1.075 -1.747 1.00 53.66 220 LEU A N 1
ATOM 1778 C CA . LEU A 1 220 ? 37.159 -0.225 -2.881 1.00 53.66 220 LEU A CA 1
ATOM 1779 C C . LEU A 1 220 ? 36.433 1.094 -2.612 1.00 53.66 220 LEU A C 1
ATOM 1781 O O . LEU A 1 220 ? 35.258 1.241 -2.953 1.00 53.66 220 LEU A O 1
ATOM 1785 N N . THR A 1 221 ? 37.105 2.015 -1.924 1.00 52.69 221 THR A N 1
ATOM 1786 C CA . THR A 1 221 ? 36.628 3.382 -1.724 1.00 52.69 221 THR A CA 1
ATOM 1787 C C . THR A 1 221 ? 36.539 4.055 -3.091 1.00 52.69 221 THR A C 1
ATOM 1789 O O . THR A 1 221 ? 37.526 4.496 -3.674 1.00 52.69 221 THR A O 1
ATOM 1792 N N . LYS A 1 222 ? 35.330 4.100 -3.658 1.00 54.28 222 LYS A N 1
ATOM 1793 C CA . LYS A 1 222 ? 35.043 5.036 -4.744 1.00 54.28 222 LYS A CA 1
ATOM 1794 C C . LYS A 1 222 ? 35.156 6.431 -4.139 1.00 54.28 222 LYS A C 1
ATOM 1796 O O . LYS A 1 222 ? 34.414 6.731 -3.210 1.00 54.28 222 LYS A O 1
ATOM 1801 N N . ALA A 1 223 ? 36.087 7.245 -4.630 1.00 56.50 223 ALA A N 1
ATOM 1802 C CA . ALA A 1 223 ? 36.121 8.655 -4.270 1.00 56.50 223 ALA A CA 1
ATOM 1803 C C . ALA A 1 223 ? 34.758 9.268 -4.615 1.00 56.50 223 ALA A C 1
ATOM 1805 O O . ALA A 1 223 ? 34.245 9.057 -5.721 1.00 56.50 223 ALA A O 1
ATOM 1806 N N . GLU A 1 224 ? 34.152 9.963 -3.655 1.00 52.34 224 GLU A N 1
ATOM 1807 C CA . GLU A 1 224 ? 32.940 10.726 -3.921 1.00 52.34 224 GLU A CA 1
ATOM 1808 C C . GLU A 1 224 ? 33.246 11.735 -5.038 1.00 52.34 224 GLU A C 1
ATOM 1810 O O . GLU A 1 224 ? 34.304 12.376 -5.010 1.00 52.34 224 GLU A O 1
ATOM 1815 N N . PRO A 1 225 ? 32.382 11.851 -6.063 1.00 53.25 225 PRO A N 1
ATOM 1816 C CA . PRO A 1 225 ? 32.558 12.875 -7.078 1.00 53.25 225 PRO A CA 1
ATOM 1817 C C . PRO A 1 225 ? 32.610 14.251 -6.396 1.00 53.25 225 PRO A C 1
ATOM 1819 O O . PRO A 1 225 ? 31.913 14.454 -5.399 1.00 53.25 225 PRO A O 1
ATOM 1822 N N . PRO A 1 226 ? 33.428 15.191 -6.902 1.00 59.12 226 PRO A N 1
ATOM 1823 C CA . PRO A 1 226 ? 33.568 16.511 -6.303 1.00 59.12 226 PRO A CA 1
ATOM 1824 C C . PRO A 1 226 ? 32.183 17.142 -6.141 1.00 59.12 226 PRO A C 1
ATOM 1826 O O . PRO A 1 226 ? 31.458 17.332 -7.118 1.00 59.12 226 PRO A O 1
ATOM 1829 N N . ASN A 1 227 ? 31.807 17.394 -4.884 1.00 47.50 227 ASN A N 1
ATOM 1830 C CA . ASN A 1 227 ? 30.529 17.979 -4.503 1.00 47.50 227 ASN A CA 1
ATOM 1831 C C . ASN A 1 227 ? 30.342 19.317 -5.228 1.00 47.50 227 ASN A C 1
ATOM 1833 O O . ASN A 1 227 ? 30.896 20.336 -4.820 1.00 47.50 227 ASN A O 1
ATOM 1837 N N . PHE A 1 228 ? 29.524 19.338 -6.278 1.00 49.69 228 PHE A N 1
ATOM 1838 C CA . PHE A 1 228 ? 28.891 20.575 -6.710 1.00 49.69 228 PHE A CA 1
ATOM 1839 C C . PHE A 1 228 ? 27.800 20.877 -5.683 1.00 49.69 228 PHE A C 1
ATOM 1841 O O . PHE A 1 228 ? 26.755 20.229 -5.662 1.00 49.69 228 PHE A O 1
ATOM 1848 N N . GLU A 1 229 ? 28.089 21.810 -4.774 1.00 49.38 229 GLU A N 1
ATOM 1849 C CA . GLU A 1 229 ? 27.182 22.275 -3.723 1.00 49.38 229 GLU A CA 1
ATOM 1850 C C . GLU A 1 229 ? 25.953 22.983 -4.324 1.00 49.38 229 GLU A C 1
ATOM 1852 O O . GLU A 1 229 ? 25.835 24.204 -4.303 1.00 49.38 229 GLU A O 1
ATOM 1857 N N . ILE A 1 230 ? 25.009 22.220 -4.871 1.00 50.53 230 ILE A N 1
ATOM 1858 C CA . ILE A 1 230 ? 23.678 22.709 -5.241 1.00 50.53 230 ILE A CA 1
ATOM 1859 C C . ILE A 1 230 ? 22.666 21.762 -4.601 1.00 50.53 230 ILE A C 1
ATOM 1861 O O . ILE A 1 230 ? 22.141 20.839 -5.217 1.00 50.53 230 ILE A O 1
ATOM 1865 N N . GLY A 1 231 ? 22.436 21.956 -3.305 1.00 48.53 231 GLY A N 1
ATOM 1866 C CA . GLY A 1 231 ? 21.482 21.164 -2.540 1.00 48.53 231 GLY A CA 1
ATOM 1867 C C . GLY A 1 231 ? 21.517 21.530 -1.064 1.00 48.53 231 GLY A C 1
ATOM 1868 O O . GLY A 1 231 ? 22.565 21.480 -0.431 1.00 48.53 231 GLY A O 1
ATOM 1869 N N . TRP A 1 232 ? 20.365 21.933 -0.536 1.00 49.00 232 TRP A N 1
ATOM 1870 C CA . TRP A 1 232 ? 20.095 22.297 0.855 1.00 49.00 232 TRP A CA 1
ATOM 1871 C C . TRP A 1 232 ? 20.935 21.497 1.866 1.00 49.00 232 TRP A C 1
ATOM 1873 O O . TRP A 1 232 ? 20.723 20.295 2.047 1.00 49.00 232 TRP A O 1
ATOM 1883 N N . LYS A 1 233 ? 21.876 22.162 2.552 1.00 52.91 233 LYS A N 1
ATOM 1884 C CA . LYS A 1 233 ? 22.634 21.557 3.656 1.00 52.91 233 LYS A CA 1
ATOM 1885 C C . LYS A 1 233 ? 21.637 21.187 4.756 1.00 52.91 233 LYS A C 1
ATOM 1887 O O . LYS A 1 233 ? 21.043 22.065 5.376 1.00 52.91 233 LYS A O 1
ATOM 1892 N N . ARG A 1 234 ? 21.418 19.886 4.981 1.00 48.12 234 ARG A N 1
ATOM 1893 C CA . ARG A 1 234 ? 20.651 19.395 6.134 1.00 48.12 234 ARG A CA 1
ATOM 1894 C C . ARG A 1 234 ? 21.387 19.846 7.396 1.00 48.12 234 ARG A C 1
ATOM 1896 O O . ARG A 1 234 ? 22.433 19.308 7.732 1.00 48.12 234 ARG A O 1
ATOM 1903 N N . THR A 1 235 ? 20.852 20.857 8.071 1.00 58.59 235 THR A N 1
ATOM 1904 C CA . THR A 1 235 ? 21.476 21.548 9.213 1.00 58.59 235 THR A CA 1
ATOM 1905 C C . THR A 1 235 ? 21.562 20.697 10.482 1.00 58.59 235 THR A C 1
ATOM 1907 O O . THR A 1 235 ? 22.199 21.106 11.447 1.00 58.59 235 THR A O 1
ATOM 1910 N N . LYS A 1 236 ? 20.942 19.511 10.502 1.00 66.50 236 LYS A N 1
ATOM 1911 C CA . LYS A 1 236 ? 21.021 18.555 11.610 1.00 66.50 236 LYS A CA 1
ATOM 1912 C C . LYS A 1 236 ? 21.655 17.259 11.119 1.00 66.50 236 LYS A C 1
ATOM 1914 O O . LYS A 1 236 ? 21.122 16.611 10.216 1.00 66.50 236 LYS A O 1
ATOM 1919 N N . LYS A 1 237 ? 22.791 16.896 11.716 1.00 70.44 237 LYS A N 1
ATOM 1920 C CA . LYS A 1 237 ? 23.422 15.586 11.537 1.00 70.44 237 LYS A CA 1
ATOM 1921 C C . LYS A 1 237 ? 22.427 14.533 12.034 1.00 70.44 237 LYS A C 1
ATOM 1923 O O . LYS A 1 237 ? 22.002 14.595 13.180 1.00 70.44 237 LYS A O 1
ATOM 1928 N N . ILE A 1 238 ? 22.000 13.632 11.153 1.00 68.56 238 ILE A N 1
ATOM 1929 C CA . ILE A 1 238 ? 21.162 12.496 11.544 1.00 68.56 238 ILE A CA 1
ATOM 1930 C C . ILE A 1 238 ? 22.117 11.461 12.128 1.00 68.56 238 ILE A C 1
ATOM 1932 O O . ILE A 1 238 ? 23.006 10.983 11.422 1.00 68.56 238 ILE A O 1
ATOM 1936 N N . GLU A 1 239 ? 21.970 11.153 13.409 1.00 68.38 239 GLU A N 1
ATOM 1937 C CA . GLU A 1 239 ? 22.651 10.018 14.021 1.00 68.38 239 GLU A CA 1
ATOM 1938 C C . GLU A 1 239 ? 22.053 8.742 13.414 1.00 68.38 239 GLU A C 1
ATOM 1940 O O . GLU A 1 239 ? 20.875 8.443 13.582 1.00 68.38 239 GLU A O 1
ATOM 1945 N N . LEU A 1 240 ? 22.846 8.048 12.595 1.00 75.19 240 LEU A N 1
ATOM 1946 C CA . LEU A 1 240 ? 22.458 6.790 11.943 1.00 75.19 240 LEU A CA 1
ATOM 1947 C C . LEU A 1 240 ? 22.739 5.569 12.833 1.00 75.19 240 LEU A C 1
ATOM 1949 O O . LEU A 1 240 ? 22.461 4.436 12.435 1.00 75.19 240 LEU A O 1
ATOM 1953 N N . GLU A 1 241 ? 23.321 5.792 14.011 1.00 81.31 241 GLU A N 1
ATOM 1954 C CA . GLU A 1 241 ? 23.645 4.747 14.970 1.00 81.31 241 GLU A CA 1
ATOM 1955 C C . GLU A 1 241 ? 22.372 4.322 15.698 1.00 81.31 241 GLU A C 1
ATOM 1957 O O . GLU A 1 241 ? 21.655 5.132 16.283 1.00 81.31 241 GLU A O 1
ATOM 1962 N N . LYS A 1 242 ? 22.056 3.032 15.605 1.00 86.25 242 LYS A N 1
ATOM 1963 C CA . LYS A 1 242 ? 20.898 2.456 16.284 1.00 86.25 242 LYS A CA 1
ATOM 1964 C C . LYS A 1 242 ? 21.235 2.252 17.766 1.00 86.25 242 LYS A C 1
ATOM 1966 O O . LYS A 1 242 ? 22.362 1.842 18.052 1.00 86.25 242 LYS A O 1
ATOM 1971 N N . PRO A 1 243 ? 20.287 2.480 18.694 1.00 88.50 243 PRO A N 1
ATOM 1972 C CA . PRO A 1 243 ? 20.504 2.184 20.107 1.00 88.50 243 PRO A CA 1
ATOM 1973 C C . PRO A 1 243 ? 20.805 0.692 20.299 1.00 88.50 243 PRO A C 1
ATOM 1975 O O . PRO A 1 243 ? 20.378 -0.144 19.496 1.00 88.50 243 PRO A O 1
ATOM 1978 N N . LYS A 1 244 ? 21.535 0.335 21.362 1.00 89.75 244 LYS A N 1
ATOM 1979 C CA . LYS A 1 244 ? 21.987 -1.049 21.595 1.00 89.75 244 LYS A CA 1
ATOM 1980 C C . LYS A 1 244 ? 20.818 -2.032 21.678 1.00 89.75 244 LYS A C 1
ATOM 1982 O O . LYS A 1 244 ? 20.876 -3.099 21.076 1.00 89.75 244 LYS A O 1
ATOM 1987 N N . GLY A 1 245 ? 19.732 -1.644 22.346 1.00 91.50 245 GLY A N 1
ATOM 1988 C CA . GLY A 1 245 ? 18.510 -2.444 22.457 1.00 91.50 245 GLY A CA 1
ATOM 1989 C C . GLY A 1 245 ? 17.563 -2.377 21.253 1.00 91.50 245 GLY A C 1
ATOM 1990 O O . GLY A 1 245 ? 16.452 -2.892 21.345 1.00 91.50 245 GLY A O 1
ATOM 1991 N N . TYR A 1 246 ? 17.964 -1.786 20.117 1.00 94.12 246 TYR A N 1
ATOM 1992 C CA . TYR A 1 246 ? 17.097 -1.617 18.939 1.00 94.12 246 TYR A CA 1
ATOM 1993 C C . TYR A 1 246 ? 16.449 -2.923 18.463 1.00 94.12 246 TYR A C 1
ATOM 1995 O O . TYR A 1 246 ? 15.283 -2.930 18.082 1.00 94.12 246 TYR A O 1
ATOM 2003 N N . VAL A 1 247 ? 17.194 -4.033 18.478 1.00 94.75 247 VAL A N 1
ATOM 2004 C CA . VAL A 1 247 ? 16.683 -5.339 18.030 1.00 94.75 247 VAL A CA 1
ATOM 2005 C C . VAL A 1 247 ? 15.536 -5.813 18.929 1.00 94.75 247 VAL A C 1
ATOM 2007 O O . VAL A 1 247 ? 14.509 -6.271 18.438 1.00 94.75 247 VAL A O 1
ATOM 2010 N N . ILE A 1 248 ? 15.678 -5.627 20.243 1.00 95.88 248 ILE A N 1
ATOM 2011 C CA . ILE A 1 248 ? 14.651 -5.963 21.234 1.00 95.88 248 ILE A CA 1
ATOM 2012 C C . ILE A 1 248 ? 13.430 -5.053 21.059 1.00 95.88 248 ILE A C 1
ATOM 2014 O O . ILE A 1 248 ? 12.298 -5.539 21.054 1.00 95.88 248 ILE A O 1
ATOM 2018 N N . MET A 1 249 ? 13.652 -3.748 20.865 1.00 96.25 249 MET A N 1
ATOM 2019 C CA . MET A 1 249 ? 12.579 -2.786 20.599 1.00 96.25 249 MET A CA 1
ATOM 2020 C C . MET A 1 249 ? 11.782 -3.160 19.349 1.00 96.25 249 MET A C 1
ATOM 2022 O O . MET A 1 249 ? 10.562 -3.199 19.416 1.00 96.25 249 MET A O 1
ATOM 2026 N N . ASP A 1 250 ? 12.445 -3.506 18.242 1.00 96.19 250 ASP A N 1
ATOM 2027 C CA . ASP A 1 250 ? 11.785 -3.853 16.975 1.00 96.19 250 ASP A CA 1
ATOM 2028 C C . ASP A 1 250 ? 10.841 -5.062 17.119 1.00 96.19 250 ASP A C 1
ATOM 2030 O O . ASP A 1 250 ? 9.741 -5.068 16.562 1.00 96.19 250 ASP A O 1
ATOM 2034 N N . PHE A 1 251 ? 11.217 -6.081 17.901 1.00 96.00 251 PHE A N 1
ATOM 2035 C CA . PHE A 1 251 ? 10.321 -7.208 18.181 1.00 96.00 251 PHE A CA 1
ATOM 2036 C C . PHE A 1 251 ? 9.107 -6.799 19.023 1.00 96.00 251 PHE A C 1
ATOM 2038 O O . PHE A 1 251 ? 7.987 -7.234 18.743 1.00 96.00 251 PHE A O 1
ATOM 2045 N N . LEU A 1 252 ? 9.322 -5.969 20.045 1.00 97.38 252 LEU A N 1
ATOM 2046 C CA . LEU A 1 252 ? 8.271 -5.518 20.957 1.00 97.38 252 LEU A CA 1
ATOM 2047 C C . LEU A 1 252 ? 7.311 -4.523 20.292 1.00 97.38 252 LEU A C 1
ATOM 2049 O O . LEU A 1 252 ? 6.104 -4.635 20.478 1.00 97.38 252 LEU A O 1
ATOM 2053 N N . GLU A 1 253 ? 7.810 -3.608 19.464 1.00 96.62 253 GLU A N 1
ATOM 2054 C CA . GLU A 1 253 ? 6.991 -2.686 18.667 1.00 96.62 253 GLU A CA 1
ATOM 2055 C C . GLU A 1 253 ? 6.071 -3.460 17.717 1.00 96.62 253 GLU A C 1
ATOM 2057 O O . GLU A 1 253 ? 4.874 -3.182 17.636 1.00 96.62 253 GLU A O 1
ATOM 2062 N N . LYS A 1 254 ? 6.594 -4.504 17.060 1.00 96.81 254 LYS A N 1
ATOM 2063 C CA . LYS A 1 254 ? 5.784 -5.385 16.204 1.00 96.81 254 LYS A CA 1
ATOM 2064 C C . LYS A 1 254 ? 4.723 -6.146 16.990 1.00 96.81 254 LYS A C 1
ATOM 2066 O O . LYS A 1 254 ? 3.625 -6.341 16.472 1.00 96.81 254 LYS A O 1
ATOM 2071 N N . LEU A 1 255 ? 5.025 -6.580 18.215 1.00 96.56 255 LEU A N 1
ATOM 2072 C CA . LEU A 1 255 ? 4.046 -7.229 19.088 1.00 96.56 255 LEU A CA 1
ATOM 2073 C C . LEU A 1 255 ? 2.954 -6.245 19.532 1.00 96.56 255 LEU A C 1
ATOM 2075 O O . LEU A 1 255 ? 1.775 -6.598 19.505 1.00 96.56 255 LEU A O 1
ATOM 2079 N N . GLU A 1 256 ? 3.322 -5.012 19.889 1.00 96.25 256 GLU A N 1
ATOM 2080 C CA . GLU A 1 256 ? 2.371 -3.950 20.231 1.00 96.25 256 GLU A CA 1
ATOM 2081 C C . GLU A 1 256 ? 1.433 -3.633 19.062 1.00 96.25 256 GLU A C 1
ATOM 2083 O O . GLU A 1 256 ? 0.213 -3.573 19.239 1.00 96.25 256 GLU A O 1
ATOM 2088 N N . GLU A 1 257 ? 1.986 -3.501 17.855 1.00 95.44 257 GLU A N 1
ATOM 2089 C CA . GLU A 1 257 ? 1.207 -3.274 16.640 1.00 95.44 257 GLU A CA 1
ATOM 2090 C C . GLU A 1 257 ? 0.258 -4.449 16.353 1.00 95.44 257 GLU A C 1
ATOM 2092 O O . GLU A 1 257 ? -0.891 -4.239 15.963 1.00 95.44 257 GLU A O 1
ATOM 2097 N N . LEU A 1 258 ? 0.706 -5.687 16.595 1.00 94.62 258 LEU A N 1
ATOM 2098 C CA . LEU A 1 258 ? -0.121 -6.891 16.465 1.00 94.62 258 LEU A CA 1
ATOM 2099 C C . LEU A 1 258 ? -1.318 -6.876 17.419 1.00 94.62 258 LEU A C 1
ATOM 2101 O O . LEU A 1 258 ? -2.425 -7.216 17.008 1.00 94.62 258 LEU A O 1
ATOM 2105 N N . MET A 1 259 ? -1.116 -6.445 18.668 1.00 93.44 259 MET A N 1
ATOM 2106 C CA . MET A 1 259 ? -2.202 -6.270 19.639 1.00 93.44 259 MET A CA 1
ATOM 2107 C C . MET A 1 259 ? -3.172 -5.151 19.226 1.00 93.44 259 MET A C 1
ATOM 2109 O O . MET A 1 259 ? -4.325 -5.154 19.642 1.00 93.44 259 MET A O 1
ATOM 2113 N N . GLY A 1 260 ? -2.732 -4.173 18.429 1.00 90.00 260 GLY A N 1
ATOM 2114 C CA . GLY A 1 260 ? -3.571 -3.081 17.924 1.00 90.00 260 GLY A CA 1
ATOM 2115 C C . GLY A 1 260 ? -4.449 -3.430 16.717 1.00 90.00 260 GLY A C 1
ATOM 2116 O O . GLY A 1 260 ? -5.310 -2.629 16.359 1.00 90.00 260 GLY A O 1
ATOM 2117 N N . LYS A 1 261 ? -4.237 -4.588 16.083 1.00 90.81 261 LYS A N 1
ATOM 2118 C CA . LYS A 1 261 ? -4.958 -5.033 14.878 1.00 90.81 261 LYS A CA 1
ATOM 2119 C C . LYS A 1 261 ? -6.012 -6.087 15.213 1.00 90.81 261 LYS A C 1
ATOM 2121 O O . LYS A 1 261 ? -5.998 -6.674 16.288 1.00 90.81 261 LYS A O 1
ATOM 2126 N N . GLU A 1 262 ? -6.902 -6.370 14.267 1.00 85.88 262 GLU A N 1
ATOM 2127 C CA . GLU A 1 262 ? -7.792 -7.529 14.358 1.00 85.88 262 GLU A CA 1
ATOM 2128 C C . GLU A 1 262 ? -6.958 -8.822 14.296 1.00 85.88 262 GLU A C 1
ATOM 2130 O O . GLU A 1 262 ? -6.308 -9.117 13.290 1.00 85.88 262 GLU A O 1
ATOM 2135 N N . PHE A 1 263 ? -6.946 -9.593 15.385 1.00 83.69 263 PHE A N 1
ATOM 2136 C CA . PHE A 1 263 ? -6.256 -10.880 15.476 1.00 83.69 263 PHE A CA 1
ATOM 2137 C C . PHE A 1 263 ? -7.275 -12.021 15.544 1.00 83.69 263 PHE A C 1
ATOM 2139 O O . PHE A 1 263 ? -8.272 -11.952 16.253 1.00 83.69 263 PHE A O 1
ATOM 2146 N N . GLY A 1 264 ? -7.017 -13.111 14.815 1.00 82.50 264 GLY A N 1
ATOM 2147 C CA . GLY A 1 264 ? -7.985 -14.208 14.698 1.00 82.50 264 GLY A CA 1
ATOM 2148 C C . GLY A 1 264 ? -8.161 -15.057 15.964 1.00 82.50 264 GLY A C 1
ATOM 2149 O O . GLY A 1 264 ? -9.212 -15.657 16.156 1.00 82.50 264 GLY A O 1
ATOM 2150 N N . SER A 1 265 ? -7.145 -15.152 16.831 1.00 91.69 265 SER A N 1
ATOM 2151 C CA . SER A 1 265 ? -7.220 -15.949 18.063 1.00 91.69 265 SER A CA 1
ATOM 2152 C C . SER A 1 265 ? -6.351 -15.364 19.174 1.00 91.69 265 SER A C 1
ATOM 2154 O O . SER A 1 265 ? -5.153 -15.146 18.986 1.00 91.69 265 SER A O 1
ATOM 2156 N N . THR A 1 266 ? -6.935 -15.192 20.362 1.00 92.62 266 THR A N 1
ATOM 2157 C CA . THR A 1 266 ? -6.226 -14.766 21.583 1.00 92.62 266 THR A CA 1
ATOM 2158 C C . THR A 1 266 ? -5.148 -15.767 22.005 1.00 92.62 266 THR A C 1
ATOM 2160 O O . THR A 1 266 ? -4.114 -15.380 22.547 1.00 92.62 266 THR A O 1
ATOM 2163 N N . ALA A 1 267 ? -5.335 -17.057 21.703 1.00 93.38 267 ALA A N 1
ATOM 2164 C CA . ALA A 1 267 ? -4.340 -18.092 21.964 1.00 93.38 267 ALA A CA 1
ATOM 2165 C C . ALA A 1 267 ? -3.104 -17.949 21.063 1.00 93.38 267 ALA A C 1
ATOM 2167 O O . ALA A 1 267 ? -1.985 -18.152 21.533 1.00 93.38 267 ALA A O 1
ATOM 2168 N N . LEU A 1 268 ? -3.297 -17.571 19.792 1.00 93.88 268 LEU A N 1
ATOM 2169 C CA . LEU A 1 268 ? -2.189 -17.282 18.878 1.00 93.88 268 LEU A CA 1
ATOM 2170 C C . LEU A 1 268 ? -1.445 -16.013 19.294 1.00 93.88 268 LEU A C 1
ATOM 2172 O O . LEU A 1 268 ? -0.218 -16.010 19.276 1.00 93.88 268 LEU A O 1
ATOM 2176 N N . LEU A 1 269 ? -2.170 -14.974 19.719 1.00 94.75 269 LEU A N 1
ATOM 2177 C CA . LEU A 1 269 ? -1.567 -13.736 20.214 1.00 94.75 269 LEU A CA 1
ATOM 2178 C C . LEU A 1 269 ? -0.699 -13.987 21.455 1.00 94.75 269 LEU A C 1
ATOM 2180 O O . LEU A 1 269 ? 0.450 -13.555 21.499 1.00 94.75 269 LEU A O 1
ATOM 2184 N N . ALA A 1 270 ? -1.205 -14.753 22.425 1.00 95.19 270 ALA A N 1
ATOM 2185 C CA . ALA A 1 270 ? -0.423 -15.139 23.595 1.00 95.19 270 ALA A CA 1
ATOM 2186 C C . ALA A 1 270 ? 0.812 -15.967 23.211 1.00 95.19 270 ALA A C 1
ATOM 2188 O O . ALA A 1 270 ? 1.898 -15.716 23.729 1.00 95.19 270 ALA A O 1
ATOM 2189 N N . LYS A 1 271 ? 0.683 -16.896 22.249 1.00 96.19 271 LYS A N 1
ATOM 2190 C CA . LYS A 1 271 ? 1.833 -17.684 21.789 1.00 96.19 271 LYS A CA 1
ATOM 2191 C C . LYS A 1 271 ? 2.880 -16.832 21.071 1.00 96.19 271 LYS A C 1
ATOM 2193 O O . LYS A 1 271 ? 4.072 -17.060 21.252 1.00 96.19 271 LYS A O 1
ATOM 2198 N N . ALA A 1 272 ? 2.450 -15.847 20.285 1.00 95.81 272 ALA A N 1
ATOM 2199 C CA . ALA A 1 272 ? 3.348 -14.878 19.666 1.00 95.81 272 ALA A CA 1
ATOM 2200 C C . ALA A 1 272 ? 4.089 -14.052 20.728 1.00 95.81 272 ALA A C 1
ATOM 2202 O O . ALA A 1 272 ? 5.299 -13.874 20.618 1.00 95.81 272 ALA A O 1
ATOM 2203 N N . GLY A 1 273 ? 3.393 -13.622 21.784 1.00 96.44 273 GLY A N 1
ATOM 2204 C CA . GLY A 1 273 ? 4.006 -12.919 22.909 1.00 96.44 273 GLY A CA 1
ATOM 2205 C C . GLY A 1 273 ? 5.059 -13.735 23.653 1.00 96.44 273 GLY A C 1
ATOM 2206 O O . GLY A 1 273 ? 6.123 -13.201 23.948 1.00 96.44 273 GLY A O 1
ATOM 2207 N N . GLU A 1 274 ? 4.811 -15.027 23.898 1.00 96.50 274 GLU A N 1
ATOM 2208 C CA . GLU A 1 274 ? 5.812 -15.941 24.478 1.00 96.50 274 GLU A CA 1
ATOM 2209 C C . GLU A 1 274 ? 7.079 -16.010 23.611 1.00 96.50 274 GLU A C 1
ATOM 2211 O O . GLU A 1 274 ? 8.186 -15.872 24.124 1.00 96.50 274 GLU A O 1
ATOM 2216 N N . ILE A 1 275 ? 6.919 -16.170 22.291 1.00 97.25 275 ILE A N 1
ATOM 2217 C CA . ILE A 1 275 ? 8.046 -16.252 21.347 1.00 97.25 275 ILE A CA 1
ATOM 2218 C C . ILE A 1 275 ? 8.830 -14.934 21.322 1.00 97.25 275 ILE A C 1
ATOM 2220 O O . ILE A 1 275 ? 10.058 -14.942 21.338 1.00 97.25 275 ILE A O 1
ATOM 2224 N N . VAL A 1 276 ? 8.135 -13.794 21.284 1.00 97.75 276 VAL A N 1
ATOM 2225 C CA . VAL A 1 276 ? 8.775 -12.470 21.300 1.00 97.75 276 VAL A CA 1
ATOM 2226 C C . VAL A 1 276 ? 9.520 -12.240 22.614 1.00 97.75 276 VAL A C 1
ATOM 2228 O O . VAL A 1 276 ? 10.648 -11.756 22.587 1.00 97.75 276 VAL A O 1
ATOM 2231 N N . ALA A 1 277 ? 8.938 -12.624 23.752 1.00 97.38 277 ALA A N 1
ATOM 2232 C CA . ALA A 1 277 ? 9.592 -12.513 25.052 1.00 97.38 277 ALA A CA 1
ATOM 2233 C C . ALA A 1 277 ? 10.832 -13.415 25.154 1.00 97.38 277 ALA A C 1
ATOM 2235 O O . ALA A 1 277 ? 11.851 -12.982 25.681 1.00 97.38 277 ALA A O 1
ATOM 2236 N N . GLU A 1 278 ? 10.781 -14.642 24.629 1.00 97.12 278 GLU A N 1
ATOM 2237 C CA . GLU A 1 278 ? 11.938 -15.543 24.548 1.00 97.12 278 GLU A CA 1
ATOM 2238 C C . GLU A 1 278 ? 13.063 -14.938 23.697 1.00 97.12 278 GLU A C 1
ATOM 2240 O O . GLU A 1 278 ? 14.186 -14.808 24.178 1.00 97.12 278 GLU A O 1
ATOM 2245 N N . ARG A 1 279 ? 12.751 -14.441 22.492 1.00 97.69 279 ARG A N 1
ATOM 2246 C CA . ARG A 1 279 ? 13.736 -13.767 21.624 1.00 97.69 279 ARG A CA 1
ATOM 2247 C C . ARG A 1 279 ? 14.319 -12.498 22.238 1.00 97.69 279 ARG A C 1
ATOM 2249 O O . ARG A 1 279 ? 15.512 -12.247 22.104 1.00 97.69 279 ARG A O 1
ATOM 2256 N N . ALA A 1 280 ? 13.497 -11.706 22.922 1.00 96.62 280 ALA A N 1
ATOM 2257 C CA . ALA A 1 280 ? 13.952 -10.515 23.629 1.00 96.62 280 ALA A CA 1
ATOM 2258 C C . ALA A 1 280 ? 14.901 -10.859 24.790 1.00 96.62 280 ALA A C 1
ATOM 2260 O O . ALA A 1 280 ? 15.847 -10.114 25.037 1.00 96.62 280 ALA A O 1
ATOM 2261 N N . ARG A 1 281 ? 14.672 -11.985 25.485 1.00 96.81 281 ARG A N 1
ATOM 2262 C CA . ARG A 1 281 ? 15.588 -12.473 26.525 1.00 96.81 281 ARG A CA 1
ATOM 2263 C C . ARG A 1 281 ? 16.919 -12.909 25.939 1.00 96.81 281 ARG A C 1
ATOM 2265 O O . ARG A 1 281 ? 17.938 -12.431 26.418 1.00 96.81 281 ARG A O 1
ATOM 2272 N N . GLU A 1 282 ? 16.894 -13.741 24.897 1.00 96.50 282 GLU A N 1
ATOM 2273 C CA . GLU A 1 282 ? 18.106 -14.202 24.207 1.00 96.50 282 GLU A CA 1
ATOM 2274 C C . GLU A 1 282 ? 18.989 -13.018 23.795 1.00 96.50 282 GLU A C 1
ATOM 2276 O O . GLU A 1 282 ? 20.174 -13.000 24.118 1.00 96.50 282 GLU A O 1
ATOM 2281 N N . GLU A 1 283 ? 18.416 -11.985 23.164 1.00 96.56 283 GLU A N 1
ATOM 2282 C CA . GLU A 1 283 ? 19.225 -10.834 22.745 1.00 96.56 283 GLU A CA 1
ATOM 2283 C C . GLU A 1 283 ? 19.725 -9.967 23.896 1.00 96.56 283 GLU A C 1
ATOM 2285 O O . GLU A 1 283 ? 20.822 -9.414 23.832 1.00 96.56 283 GLU A O 1
ATOM 2290 N N . ALA A 1 284 ? 18.962 -9.847 24.978 1.00 95.12 284 ALA A N 1
ATOM 2291 C CA . ALA A 1 284 ? 19.443 -9.131 26.150 1.00 95.12 284 ALA A CA 1
ATOM 2292 C C . ALA A 1 284 ? 20.597 -9.876 26.844 1.00 95.12 284 ALA A C 1
ATOM 2294 O O . ALA A 1 284 ? 21.506 -9.228 27.362 1.00 95.12 284 ALA A O 1
ATOM 2295 N N . GLU A 1 285 ? 20.594 -11.215 26.835 1.00 94.12 285 GLU A N 1
ATOM 2296 C CA . GLU A 1 285 ? 21.721 -12.014 27.330 1.00 94.12 285 GLU A CA 1
ATOM 2297 C C . GLU A 1 285 ? 22.956 -11.855 26.449 1.00 94.12 285 GLU A C 1
ATOM 2299 O O . GLU A 1 285 ? 24.041 -11.641 26.981 1.00 94.12 285 GLU A O 1
ATOM 2304 N N . VAL A 1 286 ? 22.800 -11.847 25.122 1.00 95.25 286 VAL A N 1
ATOM 2305 C CA . VAL A 1 286 ? 23.911 -11.561 24.199 1.00 95.25 286 VAL A CA 1
ATOM 2306 C C . VAL A 1 286 ? 24.516 -10.185 24.493 1.00 95.25 286 VAL A C 1
ATOM 2308 O O . VAL A 1 286 ? 25.730 -10.061 24.643 1.00 95.25 286 VAL A O 1
ATOM 2311 N N . LEU A 1 287 ? 23.684 -9.152 24.656 1.00 93.44 287 LEU A N 1
ATOM 2312 C CA . LEU A 1 287 ? 24.154 -7.800 24.978 1.00 93.44 287 LEU A CA 1
ATOM 2313 C C . LEU A 1 287 ? 24.835 -7.706 26.355 1.00 93.44 287 LEU A C 1
ATOM 2315 O O . LEU A 1 287 ? 25.776 -6.921 26.519 1.00 93.44 287 LEU A O 1
ATOM 2319 N N . ARG A 1 288 ? 24.379 -8.494 27.336 1.00 93.50 288 ARG A N 1
ATOM 2320 C CA . ARG A 1 288 ? 25.017 -8.629 28.656 1.00 93.50 288 ARG A CA 1
ATOM 2321 C C . ARG A 1 288 ? 26.384 -9.294 28.537 1.00 93.50 288 ARG A C 1
ATOM 2323 O O . ARG A 1 288 ? 27.355 -8.781 29.084 1.00 93.50 288 ARG A O 1
ATOM 2330 N N . ASP A 1 289 ? 26.460 -10.410 27.822 1.00 93.31 289 ASP A N 1
ATOM 2331 C CA . ASP A 1 289 ? 27.672 -11.222 27.690 1.00 93.31 289 ASP A CA 1
ATOM 2332 C C . ASP A 1 289 ? 28.757 -10.483 26.882 1.00 93.31 289 ASP A C 1
ATOM 2334 O O . ASP A 1 289 ? 29.948 -10.614 27.157 1.00 93.31 289 ASP A O 1
ATOM 2338 N N . GLU A 1 290 ? 28.352 -9.621 25.944 1.00 93.00 290 GLU A N 1
ATOM 2339 C CA . GLU A 1 290 ? 29.235 -8.678 25.245 1.00 93.00 290 GLU A CA 1
ATOM 2340 C C . GLU A 1 290 ? 29.662 -7.471 26.108 1.00 93.00 290 GLU A C 1
ATOM 2342 O O . GLU A 1 290 ? 30.445 -6.634 25.651 1.00 93.00 290 GLU A O 1
ATOM 2347 N N . GLY A 1 291 ? 29.139 -7.336 27.333 1.00 90.56 291 GLY A N 1
ATOM 2348 C CA . GLY A 1 291 ? 29.412 -6.217 28.238 1.00 90.56 291 GLY A CA 1
ATOM 2349 C C . GLY A 1 291 ? 28.836 -4.879 27.764 1.00 90.56 291 GLY A C 1
ATOM 2350 O O . GLY A 1 291 ? 29.282 -3.819 28.205 1.00 90.56 291 GLY A O 1
ATOM 2351 N N . LYS A 1 292 ? 27.871 -4.900 26.837 1.00 89.50 292 LYS A N 1
ATOM 2352 C CA . LYS A 1 292 ? 27.278 -3.684 26.263 1.00 89.50 292 LYS A CA 1
ATOM 2353 C C . LYS A 1 292 ? 26.212 -3.072 27.165 1.00 89.50 292 LYS A C 1
ATOM 2355 O O . LYS A 1 292 ? 25.997 -1.865 27.056 1.00 89.50 292 LYS A O 1
ATOM 2360 N N . VAL A 1 293 ? 25.568 -3.871 28.014 1.00 92.19 293 VAL A N 1
ATOM 2361 C CA . VAL A 1 293 ? 24.431 -3.475 28.860 1.00 92.19 293 VAL A CA 1
ATOM 2362 C C . VAL A 1 293 ? 24.665 -3.940 30.297 1.00 92.19 293 VAL A C 1
ATOM 2364 O O . VAL A 1 293 ? 25.171 -5.037 30.527 1.00 92.19 293 VAL A O 1
ATOM 2367 N N . GLU A 1 294 ? 24.291 -3.112 31.273 1.00 93.06 294 GLU A N 1
ATOM 2368 C CA . GLU A 1 294 ? 24.394 -3.457 32.693 1.00 93.06 294 GLU A CA 1
ATOM 2369 C C . GLU A 1 294 ? 23.410 -4.569 33.089 1.00 93.06 294 GLU A C 1
ATOM 2371 O O . GLU A 1 294 ? 22.240 -4.556 32.702 1.00 93.06 294 GLU A O 1
ATOM 2376 N N . GLU A 1 295 ? 23.845 -5.485 33.958 1.00 93.75 295 GLU A N 1
ATOM 2377 C CA . GLU A 1 295 ? 23.024 -6.604 34.444 1.00 93.75 295 GLU A CA 1
ATOM 2378 C C . GLU A 1 295 ? 21.693 -6.139 35.059 1.00 93.75 295 GLU A C 1
ATOM 2380 O O . GLU A 1 295 ? 20.649 -6.743 34.818 1.00 93.75 295 GLU A O 1
ATOM 2385 N N . ARG A 1 296 ? 21.697 -5.005 35.774 1.00 95.19 296 ARG A N 1
ATOM 2386 C CA . ARG A 1 296 ? 20.485 -4.412 36.365 1.00 95.19 296 ARG A CA 1
ATOM 2387 C C . ARG A 1 296 ? 19.418 -4.110 35.310 1.00 95.19 296 ARG A C 1
ATOM 2389 O O . ARG A 1 296 ? 18.251 -4.439 35.511 1.00 95.19 296 ARG A O 1
ATOM 2396 N N . MET A 1 297 ? 19.812 -3.556 34.167 1.00 93.50 297 MET A N 1
ATOM 2397 C CA . MET A 1 297 ? 18.890 -3.214 33.078 1.00 93.50 297 MET A CA 1
ATOM 2398 C C . MET A 1 297 ? 18.285 -4.467 32.442 1.00 93.50 297 MET A C 1
ATOM 2400 O O . MET A 1 297 ? 17.088 -4.509 32.157 1.00 93.50 297 MET A O 1
ATOM 2404 N N . VAL A 1 298 ? 19.089 -5.522 32.296 1.00 95.44 298 VAL A N 1
ATOM 2405 C CA . VAL A 1 298 ? 18.629 -6.824 31.795 1.00 95.44 298 VAL A CA 1
ATOM 2406 C C . VAL A 1 298 ? 17.643 -7.468 32.770 1.00 95.44 298 VAL A C 1
ATOM 2408 O O . VAL A 1 298 ? 16.594 -7.955 32.346 1.00 95.44 298 VAL A O 1
ATOM 2411 N N . THR A 1 299 ? 17.906 -7.404 34.082 1.00 96.12 299 THR A N 1
ATOM 2412 C CA . THR A 1 299 ? 16.961 -7.917 35.089 1.00 96.12 299 THR A CA 1
ATOM 2413 C C . THR A 1 299 ? 15.627 -7.168 35.085 1.00 96.12 299 THR A C 1
ATOM 2415 O O . THR A 1 299 ? 14.573 -7.804 35.174 1.00 96.12 299 THR A O 1
ATOM 2418 N N . GLU A 1 300 ? 15.640 -5.842 34.906 1.00 96.88 300 GLU A N 1
ATOM 2419 C CA . GLU A 1 300 ? 14.410 -5.055 34.769 1.00 96.88 300 GLU A CA 1
ATOM 2420 C C . GLU A 1 300 ? 13.659 -5.406 33.481 1.00 96.88 300 GLU A C 1
ATOM 2422 O O . GLU A 1 300 ? 12.442 -5.608 33.521 1.00 96.88 300 GLU A O 1
ATOM 2427 N N . LEU A 1 301 ? 14.358 -5.587 32.353 1.00 97.19 301 LEU A N 1
ATOM 2428 C CA . LEU A 1 301 ? 13.720 -6.042 31.115 1.00 97.19 301 LEU A CA 1
ATOM 2429 C C . LEU A 1 301 ? 13.036 -7.400 31.325 1.00 97.19 301 LEU A C 1
ATOM 2431 O O . LEU A 1 301 ? 11.874 -7.569 30.960 1.00 97.19 301 LEU A O 1
ATOM 2435 N N . PHE A 1 302 ? 13.712 -8.359 31.963 1.00 97.88 302 PHE A N 1
ATOM 2436 C CA . PHE A 1 302 ? 13.166 -9.702 32.196 1.00 97.88 302 PHE A CA 1
ATOM 2437 C C . PHE A 1 302 ? 11.934 -9.675 33.089 1.00 97.88 302 PHE A C 1
ATOM 2439 O O . PHE A 1 302 ? 10.958 -10.385 32.823 1.00 97.88 302 PHE A O 1
ATOM 2446 N N . ARG A 1 303 ? 11.948 -8.821 34.114 1.00 98.12 303 ARG A N 1
ATOM 2447 C CA . ARG A 1 303 ? 10.794 -8.585 34.976 1.00 98.12 303 ARG A CA 1
ATOM 2448 C C . ARG A 1 303 ? 9.605 -8.052 34.178 1.00 98.12 303 ARG A C 1
ATOM 2450 O O . ARG A 1 303 ? 8.500 -8.576 34.323 1.00 98.12 303 ARG A O 1
ATOM 2457 N N . VAL A 1 304 ? 9.811 -7.042 33.330 1.00 97.75 304 VAL A N 1
ATOM 2458 C CA . VAL A 1 304 ? 8.725 -6.452 32.530 1.00 97.75 304 VAL A CA 1
ATOM 2459 C C . VAL A 1 304 ? 8.203 -7.442 31.486 1.00 97.75 304 VAL A C 1
ATOM 2461 O O . VAL A 1 304 ? 6.988 -7.596 31.362 1.00 97.75 304 VAL A O 1
ATOM 2464 N N . LEU A 1 305 ? 9.085 -8.183 30.807 1.00 97.62 305 LEU A N 1
ATOM 2465 C CA . LEU A 1 305 ? 8.691 -9.248 29.877 1.00 97.62 305 LEU A CA 1
ATOM 2466 C C . LEU A 1 305 ? 7.858 -10.328 30.574 1.00 97.62 305 LEU A C 1
ATOM 2468 O O . LEU A 1 305 ? 6.890 -10.824 30.002 1.00 97.62 305 LEU A O 1
ATOM 2472 N N . LYS A 1 306 ? 8.182 -10.668 31.830 1.00 97.75 306 LYS A N 1
ATOM 2473 C CA . LYS A 1 306 ? 7.390 -11.638 32.591 1.00 97.75 306 LYS A CA 1
ATOM 2474 C C . LYS A 1 306 ? 5.984 -11.132 32.901 1.00 97.75 306 LYS A C 1
ATOM 2476 O O . LYS A 1 306 ? 5.030 -11.897 32.795 1.00 97.75 306 LYS A O 1
ATOM 2481 N N . LEU A 1 307 ? 5.849 -9.854 33.247 1.00 97.62 307 LEU A N 1
ATOM 2482 C CA . LEU A 1 307 ? 4.545 -9.228 33.474 1.00 97.62 307 LEU A CA 1
ATOM 2483 C C . LEU A 1 307 ? 3.723 -9.167 32.178 1.00 97.62 307 LEU A C 1
ATOM 2485 O O . LEU A 1 307 ? 2.541 -9.488 32.200 1.00 97.62 307 LEU A O 1
ATOM 2489 N N . MET A 1 308 ? 4.360 -8.853 31.047 1.00 97.38 308 MET A N 1
ATOM 2490 C CA . MET A 1 308 ? 3.723 -8.880 29.725 1.00 97.38 308 MET A CA 1
ATOM 2491 C C . MET A 1 308 ? 3.193 -10.279 29.364 1.00 97.38 308 MET A C 1
ATOM 2493 O O . MET A 1 308 ? 2.058 -10.403 28.912 1.00 97.38 308 MET A O 1
ATOM 2497 N N . GLU A 1 309 ? 3.976 -11.341 29.590 1.00 97.06 309 GLU A N 1
ATOM 2498 C CA . GLU A 1 309 ? 3.519 -12.726 29.383 1.00 97.06 309 GLU A CA 1
ATOM 2499 C C . GLU A 1 309 ? 2.308 -13.073 30.258 1.00 97.06 309 GLU A C 1
ATOM 2501 O O . GLU A 1 309 ? 1.374 -13.723 29.789 1.00 97.06 309 GLU A O 1
ATOM 2506 N N . MET A 1 310 ? 2.308 -12.642 31.525 1.00 97.19 310 MET A N 1
ATOM 2507 C CA . MET A 1 310 ? 1.180 -12.862 32.435 1.00 97.19 310 MET A CA 1
ATOM 2508 C C . MET A 1 310 ? -0.078 -12.136 31.950 1.00 97.19 310 MET A C 1
ATOM 2510 O O . MET A 1 310 ? -1.153 -12.736 31.925 1.00 97.19 310 MET A O 1
ATOM 2514 N N . ASP A 1 311 ? 0.053 -10.886 31.503 1.00 96.88 311 ASP A N 1
ATOM 2515 C CA . ASP A 1 311 ? -1.067 -10.115 30.959 1.00 96.88 311 ASP A CA 1
ATOM 2516 C C . ASP A 1 311 ? -1.606 -10.753 29.663 1.00 96.88 311 ASP A C 1
ATOM 2518 O O . ASP A 1 311 ? -2.817 -10.896 29.496 1.00 96.88 311 ASP A O 1
ATOM 2522 N N . LEU A 1 312 ? -0.737 -11.264 28.784 1.00 95.69 312 LEU A N 1
ATOM 2523 C CA . LEU A 1 312 ? -1.155 -12.006 27.587 1.00 95.69 312 LEU A CA 1
ATOM 2524 C C . LEU A 1 312 ? -1.804 -13.362 27.905 1.00 95.69 312 LEU A C 1
ATOM 2526 O O . LEU A 1 312 ? -2.738 -13.779 27.214 1.00 95.69 312 LEU A O 1
ATOM 2530 N N . ALA A 1 313 ? -1.379 -14.042 28.970 1.00 95.44 313 ALA A N 1
ATOM 2531 C CA . ALA A 1 313 ? -2.071 -15.232 29.462 1.00 95.44 313 ALA A CA 1
ATOM 2532 C C . ALA A 1 313 ? -3.485 -14.888 29.965 1.00 95.44 313 ALA A C 1
ATOM 2534 O O . ALA A 1 313 ? -4.431 -15.642 29.722 1.00 95.44 313 ALA A O 1
ATOM 2535 N N . MET A 1 314 ? -3.658 -13.716 30.585 1.00 94.88 314 MET A N 1
ATOM 2536 C CA . MET A 1 314 ? -4.977 -13.202 30.956 1.00 94.88 314 MET A CA 1
ATOM 2537 C C . MET A 1 314 ? -5.819 -12.857 29.722 1.00 94.88 314 MET A C 1
ATOM 2539 O O . MET A 1 314 ? -7.008 -13.177 29.706 1.00 94.88 314 MET A O 1
ATOM 2543 N N . VAL A 1 315 ? -5.238 -12.274 28.668 1.00 94.00 315 VAL A N 1
ATOM 2544 C CA . VAL A 1 315 ? -5.921 -12.047 27.374 1.00 94.00 315 VAL A CA 1
ATOM 2545 C C . VAL A 1 315 ? -6.409 -13.372 26.778 1.00 94.00 315 VAL A C 1
ATOM 2547 O O . VAL A 1 315 ? -7.566 -13.483 26.379 1.00 94.00 315 VAL A O 1
ATOM 2550 N N . LYS A 1 316 ? -5.570 -14.416 26.789 1.00 94.69 316 LYS A N 1
ATOM 2551 C CA . LYS A 1 316 ? -5.944 -15.769 26.340 1.00 94.69 316 LYS A CA 1
ATOM 2552 C C . LYS A 1 316 ? -7.106 -16.366 27.140 1.00 94.69 316 LYS A C 1
ATOM 2554 O O . LYS A 1 316 ? -7.914 -17.092 26.571 1.00 94.69 316 LYS A O 1
ATOM 2559 N N . ALA A 1 317 ? -7.190 -16.077 28.437 1.00 92.88 317 ALA A N 1
ATOM 2560 C CA . ALA A 1 317 ? -8.244 -16.574 29.322 1.00 92.88 317 ALA A CA 1
ATOM 2561 C C . ALA A 1 317 ? -9.524 -15.711 29.326 1.00 92.88 317 ALA A C 1
ATOM 2563 O O . ALA A 1 317 ? -10.464 -16.020 30.060 1.00 92.88 317 ALA A O 1
ATOM 2564 N N . ALA A 1 318 ? -9.567 -14.599 28.586 1.00 90.69 318 ALA A N 1
ATOM 2565 C CA . ALA A 1 318 ? -10.731 -13.718 28.551 1.00 90.69 318 ALA A CA 1
ATOM 2566 C C . ALA A 1 318 ? -11.860 -14.324 27.702 1.00 90.69 318 ALA A C 1
ATOM 2568 O O . ALA A 1 318 ? -11.624 -14.821 26.604 1.00 90.69 318 ALA A O 1
ATOM 2569 N N . VAL A 1 319 ? -13.092 -14.265 28.219 1.00 84.62 319 VAL A N 1
ATOM 2570 C CA . VAL A 1 319 ? -14.293 -14.801 27.547 1.00 84.62 319 VAL A CA 1
ATOM 2571 C C . VAL A 1 319 ? -15.231 -13.684 27.081 1.00 84.62 319 VAL A C 1
ATOM 2573 O O . VAL A 1 319 ? -15.896 -13.832 26.063 1.00 84.62 319 VAL A O 1
ATOM 2576 N N . LYS A 1 320 ? -15.290 -12.559 27.807 1.00 87.25 320 LYS A N 1
ATOM 2577 C CA . LYS A 1 320 ? -16.124 -11.397 27.458 1.00 87.25 320 LYS A CA 1
ATOM 2578 C C . LYS A 1 320 ? -15.297 -10.348 26.715 1.00 87.25 320 LYS A C 1
ATOM 2580 O O . LYS A 1 320 ? -14.164 -10.083 27.119 1.00 87.25 320 LYS A O 1
ATOM 2585 N N . GLU A 1 321 ? -15.884 -9.705 25.709 1.00 82.19 321 GLU A N 1
ATOM 2586 C CA . GLU A 1 321 ? -15.200 -8.695 24.883 1.00 82.19 321 GLU A CA 1
ATOM 2587 C C . GLU A 1 321 ? -14.728 -7.472 25.685 1.00 82.19 321 GLU A C 1
ATOM 2589 O O . GLU A 1 321 ? -13.589 -7.046 25.523 1.00 82.19 321 GLU A O 1
ATOM 2594 N N . GLU A 1 322 ? -15.532 -6.967 26.626 1.00 80.94 322 GLU A N 1
ATOM 2595 C CA . GLU A 1 322 ? -15.138 -5.840 27.493 1.00 80.94 322 GLU A CA 1
ATOM 2596 C C . GLU A 1 322 ? -13.876 -6.169 28.309 1.00 80.94 322 GLU A C 1
ATOM 2598 O O . GLU A 1 322 ? -12.894 -5.430 28.300 1.00 80.94 322 GLU A O 1
ATOM 2603 N N . THR A 1 323 ? -13.849 -7.355 28.930 1.00 89.69 323 THR A N 1
ATOM 2604 C CA . THR A 1 323 ? -12.688 -7.822 29.708 1.00 89.69 323 THR A CA 1
ATOM 2605 C C . THR A 1 323 ? -11.469 -8.122 28.839 1.00 89.69 323 THR A C 1
ATOM 2607 O O . THR A 1 323 ? -10.338 -8.060 29.317 1.00 89.69 323 THR A O 1
ATOM 2610 N N . LEU A 1 324 ? -11.686 -8.477 27.569 1.00 91.44 324 LEU A N 1
ATOM 2611 C CA . LEU A 1 324 ? -10.616 -8.706 26.608 1.00 91.44 324 LEU A CA 1
ATOM 2612 C C . LEU A 1 324 ? -9.928 -7.383 26.260 1.00 91.44 324 LEU A C 1
ATOM 2614 O O . LEU A 1 324 ? -8.700 -7.329 26.281 1.00 91.44 324 LEU A O 1
ATOM 2618 N N . GLY A 1 325 ? -10.710 -6.332 25.996 1.00 91.69 325 GLY A N 1
ATOM 2619 C CA . GLY A 1 325 ? -10.200 -4.996 25.689 1.00 91.69 325 GLY A CA 1
ATOM 2620 C C . GLY A 1 325 ? -9.328 -4.430 26.810 1.00 91.69 325 GLY A C 1
ATOM 2621 O O . GLY A 1 325 ? -8.192 -4.033 26.560 1.00 91.69 325 GLY A O 1
ATOM 2622 N N . GLU A 1 326 ? -9.806 -4.477 28.057 1.00 93.50 326 GLU A N 1
ATOM 2623 C CA . GLU A 1 326 ? -9.049 -4.002 29.227 1.00 93.50 326 GLU A CA 1
ATOM 2624 C C . GLU A 1 326 ? -7.721 -4.751 29.411 1.00 93.50 326 GLU A C 1
ATOM 2626 O O . GLU A 1 326 ? -6.664 -4.139 29.582 1.00 93.50 326 GLU A O 1
ATOM 2631 N N . ARG A 1 327 ? -7.752 -6.088 29.326 1.00 94.19 327 ARG A N 1
ATOM 2632 C CA . ARG A 1 327 ? -6.550 -6.930 29.464 1.00 94.19 327 ARG A CA 1
ATOM 2633 C C . ARG A 1 327 ? -5.548 -6.685 28.345 1.00 94.19 327 ARG A C 1
ATOM 2635 O O . ARG A 1 327 ? -4.341 -6.752 28.566 1.00 94.19 327 ARG A O 1
ATOM 2642 N N . LEU A 1 328 ? -6.042 -6.405 27.147 1.00 94.88 328 LEU A N 1
ATOM 2643 C CA . LEU A 1 328 ? -5.212 -6.143 25.987 1.00 94.88 328 LEU A CA 1
ATOM 2644 C C . LEU A 1 328 ? -4.554 -4.760 26.060 1.00 94.88 328 LEU A C 1
ATOM 2646 O O . LEU A 1 328 ? -3.374 -4.637 25.736 1.00 94.88 328 LEU A O 1
ATOM 2650 N N . GLU A 1 329 ? -5.256 -3.740 26.557 1.00 95.12 329 GLU A N 1
ATOM 2651 C CA . GLU A 1 329 ? -4.645 -2.438 26.850 1.00 95.12 329 GLU A CA 1
ATOM 2652 C C . GLU A 1 329 ? -3.589 -2.533 27.959 1.00 95.12 329 GLU A C 1
ATOM 2654 O O . GLU A 1 329 ? -2.511 -1.944 27.841 1.00 95.12 329 GLU A O 1
ATOM 2659 N N . GLN A 1 330 ? -3.824 -3.350 28.988 1.00 95.88 330 GLN A N 1
ATOM 2660 C CA . GLN A 1 330 ? -2.815 -3.625 30.013 1.00 95.88 330 GLN A CA 1
ATOM 2661 C C . GLN A 1 330 ? -1.569 -4.318 29.426 1.00 95.88 330 GLN A C 1
ATOM 2663 O O . GLN A 1 330 ? -0.440 -3.892 29.692 1.00 95.88 330 GLN A O 1
ATOM 2668 N N . ALA A 1 331 ? -1.755 -5.327 28.567 1.00 96.38 331 ALA A N 1
ATOM 2669 C CA . ALA A 1 331 ? -0.655 -6.009 27.883 1.00 96.38 331 ALA A CA 1
ATOM 2670 C C . ALA A 1 331 ? 0.142 -5.056 26.970 1.00 96.38 331 ALA A C 1
ATOM 2672 O O . ALA A 1 331 ? 1.377 -5.071 26.989 1.00 96.38 331 ALA A O 1
ATOM 2673 N N . LYS A 1 332 ? -0.536 -4.164 26.231 1.00 96.56 332 LYS A N 1
ATOM 2674 C CA . LYS A 1 332 ? 0.114 -3.095 25.449 1.00 96.56 332 LYS A CA 1
ATOM 2675 C C . LYS A 1 332 ? 0.925 -2.156 26.333 1.00 96.56 332 LYS A C 1
ATOM 2677 O O . LYS A 1 332 ? 2.059 -1.8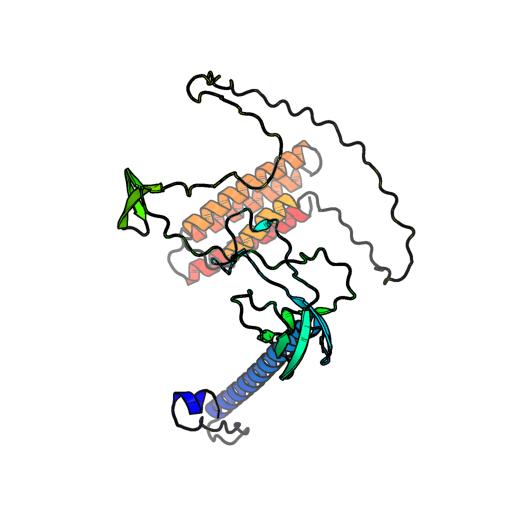31 25.988 1.00 96.56 332 LYS A O 1
ATOM 2682 N N . ALA A 1 333 ? 0.389 -1.743 27.481 1.00 97.19 333 ALA A N 1
ATOM 2683 C CA . ALA A 1 333 ? 1.105 -0.879 28.414 1.00 97.19 333 ALA A CA 1
ATOM 2684 C C . ALA A 1 333 ? 2.397 -1.538 28.935 1.00 97.19 333 ALA A C 1
ATOM 2686 O O . ALA A 1 333 ? 3.441 -0.883 28.982 1.00 97.19 333 ALA A O 1
ATOM 2687 N N . ARG A 1 334 ? 2.371 -2.844 29.248 1.00 97.06 334 ARG A N 1
ATOM 2688 C CA . ARG A 1 334 ? 3.589 -3.601 29.596 1.00 97.06 334 ARG A CA 1
ATOM 2689 C C . ARG A 1 334 ? 4.567 -3.725 28.435 1.00 97.06 334 ARG A C 1
ATOM 2691 O O . ARG A 1 334 ? 5.768 -3.596 28.655 1.00 97.06 334 ARG A O 1
ATOM 2698 N N . CYS A 1 335 ? 4.074 -3.925 27.216 1.00 97.12 335 CYS A N 1
ATOM 2699 C CA . CYS A 1 335 ? 4.913 -3.978 26.021 1.00 97.12 335 CYS A CA 1
ATOM 2700 C C . CYS A 1 335 ? 5.640 -2.642 25.789 1.00 97.12 335 CYS A C 1
ATOM 2702 O O . CYS A 1 335 ? 6.858 -2.625 25.629 1.00 97.12 335 CYS A O 1
ATOM 2704 N N . ARG A 1 336 ? 4.933 -1.509 25.911 1.00 97.50 336 ARG A N 1
ATOM 2705 C CA . ARG A 1 336 ? 5.528 -0.159 25.871 1.00 97.50 336 ARG A CA 1
ATOM 2706 C C . ARG A 1 336 ? 6.569 0.052 26.962 1.00 97.50 336 ARG A C 1
ATOM 2708 O O . ARG A 1 336 ? 7.628 0.614 26.704 1.00 97.50 336 ARG A O 1
ATOM 2715 N N . GLN A 1 337 ? 6.295 -0.422 28.176 1.00 97.50 337 GLN A N 1
ATOM 2716 C CA . GLN A 1 337 ? 7.268 -0.368 29.264 1.00 97.50 337 GLN A CA 1
ATOM 2717 C C . GLN A 1 337 ? 8.540 -1.157 28.912 1.00 97.50 337 GLN A C 1
ATOM 2719 O O . GLN A 1 337 ? 9.638 -0.660 29.146 1.00 97.50 337 GLN A O 1
ATOM 2724 N N . ALA A 1 338 ? 8.413 -2.345 28.312 1.00 97.31 338 ALA A N 1
ATOM 2725 C CA . ALA A 1 338 ? 9.562 -3.140 27.876 1.00 97.31 338 ALA A CA 1
ATOM 2726 C C . ALA A 1 338 ? 10.360 -2.436 26.763 1.00 97.31 338 ALA A C 1
ATOM 2728 O O . ALA A 1 338 ? 11.588 -2.445 26.809 1.00 97.31 338 ALA A O 1
ATOM 2729 N N . ILE A 1 339 ? 9.685 -1.763 25.821 1.00 97.12 339 ILE A N 1
ATOM 2730 C CA . ILE A 1 339 ? 10.329 -0.944 24.777 1.00 97.12 339 ILE A CA 1
ATOM 2731 C C . ILE A 1 339 ? 11.161 0.180 25.408 1.00 97.12 339 ILE A C 1
ATOM 2733 O O . ILE A 1 339 ? 12.304 0.391 25.014 1.00 97.12 339 ILE A O 1
ATOM 2737 N N . LEU A 1 340 ? 10.628 0.873 26.419 1.00 96.69 340 LEU A N 1
ATOM 2738 C CA . LEU A 1 340 ? 11.356 1.938 27.121 1.00 96.69 340 LEU A CA 1
ATOM 2739 C C . LEU A 1 340 ? 12.589 1.413 27.871 1.00 96.69 340 LEU A C 1
ATOM 2741 O O . LEU A 1 340 ? 13.634 2.065 27.870 1.00 96.69 340 LEU A O 1
ATOM 2745 N N . VAL A 1 341 ? 12.492 0.227 28.480 1.00 96.00 341 VAL A N 1
ATOM 2746 C CA . VAL A 1 341 ? 13.644 -0.421 29.125 1.00 96.00 341 VAL A CA 1
ATOM 2747 C C . VAL A 1 341 ? 14.687 -0.820 28.077 1.00 96.00 341 VAL A C 1
ATOM 2749 O O . VAL A 1 341 ? 15.861 -0.520 28.252 1.00 96.00 341 VAL A O 1
ATOM 2752 N N . ALA A 1 342 ? 14.278 -1.393 26.945 1.00 95.12 342 ALA A N 1
ATOM 2753 C CA . ALA A 1 342 ? 15.197 -1.733 25.858 1.00 95.12 342 ALA A CA 1
ATOM 2754 C C . ALA A 1 342 ? 15.850 -0.493 25.216 1.00 95.12 342 ALA A C 1
ATOM 2756 O O . ALA A 1 342 ? 17.014 -0.535 24.832 1.00 95.12 342 ALA A O 1
ATOM 2757 N N . ASN A 1 343 ? 15.144 0.637 25.139 1.00 93.94 343 ASN A N 1
ATOM 2758 C CA . ASN A 1 343 ? 15.699 1.891 24.621 1.00 93.94 343 ASN A CA 1
ATOM 2759 C C . ASN A 1 343 ? 16.756 2.519 25.547 1.00 93.94 343 ASN A C 1
ATOM 2761 O O . ASN A 1 343 ? 17.529 3.365 25.110 1.00 93.94 343 ASN A O 1
ATOM 2765 N N . SER A 1 344 ? 16.783 2.130 26.825 1.00 92.44 344 SER A N 1
ATOM 2766 C CA . SER A 1 344 ? 17.781 2.606 27.795 1.00 92.44 344 SER A CA 1
ATOM 2767 C C . SER A 1 344 ? 19.015 1.701 27.913 1.00 92.44 344 SER A C 1
ATOM 2769 O O . SER A 1 344 ? 19.862 1.958 28.765 1.00 92.44 344 SER A O 1
ATOM 2771 N N . PHE A 1 345 ? 19.123 0.671 27.064 1.00 91.50 345 PHE A N 1
ATOM 2772 C CA . PHE A 1 345 ? 20.288 -0.219 26.964 1.00 91.50 345 PHE A CA 1
ATOM 2773 C C . PHE A 1 345 ? 21.539 0.457 26.391 1.00 91.50 345 PHE A C 1
ATOM 2775 O O . PHE A 1 345 ? 21.416 1.258 25.434 1.00 91.50 345 PHE A O 1
#

InterPro domains:
  IPR053351 Chloroplast NDH Complex Assembly Protein [PTHR36719] (175-345)
  IPR056924 Tf2-1-like, SH3-like domain [PF24626] (69-133)

Organism: Hevea brasiliensis (NCBI:txid3981)

Secondary structure (DSSP, 8-state):
--HHHHHHSSPPPP-PPPPTT--SSHHHHHHHHHHHHHHHHHHHHHHHHHHHHHHHHHTT-------TT-EEEEE--TTT-TTS-SS-TTSS-SEEEEEEEEEE-SSSEEEE---TT--S-SEEEGGGEEETTS---EESS-----------EEEEEEEEEEEETTEEEEEEEEEEPPP-----S-----------TT-----------------------PPPPP----S---SS----PPPTTHHHHHHHHHHHHHHTS--S-HHHHHHHHHHHHHHHHHHHHHHHHTT-S-HHHHHHHHHHHHHHHHHHHHHHT--SHHHHHHHHHHHHHHHHHHHHHHHT-

Sequence (345 aa):
MTPFEDLYGVQPPLHVPYVPGDSAVEAVDIQLRSHESAIALLKHHLQRAMSHMHQQVEKHRTNHEFEIGDMVFLKLHPYVQHSLVRGALKLQAKYYGPYRVINKIGKAAYRLQLPSDALIHDVFHVSFLKPAHVSITASSELPPMARESPIIPQAILDRRMVKRHNAAATQILVHWQEPTINDDDDPTPYSTTLNNAETFPIEKRRRSEILRERKLKKELTKAEPPNFEIGWKRTKKIELEKPKGYVIMDFLEKLEELMGKEFGSTALLAKAGEIVAERAREEAEVLRDEGKVEERMVTELFRVLKLMEMDLAMVKAAVKEETLGERLEQAKARCRQAILVANSF

Radius of gyration: 35.02 Å; chains: 1; bounding box: 77×70×83 Å

pLDDT: mean 79.19, std 18.41, range [32.88, 98.12]

=== Feature glossary ===
The record interleaves many kinds of information about one protein. Here is each kind framed as the question it answers.

Q: What does the local fold look like, residue by residue?
A: A 3Di character summarizes, for each residue, the relative orientation of the Cα frame of its nearest spatial neighbor. Because it encodes fold topology rather than chemistry, 3Di alignments detect remote structural similarity that sequence alignment misses.

Q: Which residues are in helices, strands, or loops?
A: Secondary structure is the local, repeating backbone conformation. DSSP classifies it into eight states by reading the hydrogen-bond network: three helix types (H, G, I), two β types (E, B), two non-regular types (T, S), and unstructured coil (-).

Q: How big and how compact is the whole molecule?
A: Three whole-structure scalars: the radius of gyration (RMS distance of Cα from centroid, in Å), the count of Cα–Cα contacts (pairs closer than 8 Å and separated by more than four residues in sequence — i.e. tertiary, not local, contacts), and the bounding-box dimensions. Together they distinguish compact globular folds from extended fibres or disordered chains.

Q: How confident is the AlphaFold model at each residue?
A: For AlphaFold models, the B-factor field carries pLDDT — the model's own estimate of local accuracy on a 0–100 scale. Regions with pLDDT<50 should be treated as essentially unmodeled; they often correspond to intrinsically disordered segments.

Q: What family and function is it annotated with?
A: Functional annotations link the protein to curated databases. InterPro entries identify conserved domains and families by matching the sequence against member-database signatures (Pfam, PROSITE, CDD, …). Gene Ontology (GO) terms describe molecular function, biological process, and cellular component in a controlled vocabulary. CATH places the structure in a hierarchical fold classification (Class/Architecture/Topology/Homologous-superfamily). The organism is the source species.

Q: What known structures does this most resemble?
A: Nearest PDB neighbors are the top structural matches found by Foldseek when searching this structure against the entire Protein Data Bank. Each hit reports a TM-score (0 to 1; >0.5 almost always implies the same fold) and an E-value. These are *structural* homologs — they may share no detectable sequence similarity.

Q: Which residues are buried vs exposed?
A: Solvent-accessible surface area (SASA) is the area in Å² traced out by the centre of a 1.4 Å probe sphere (a water molecule) rolled over the protein's van der Waals surface (Shrake–Rupley / Lee–Richards construction). B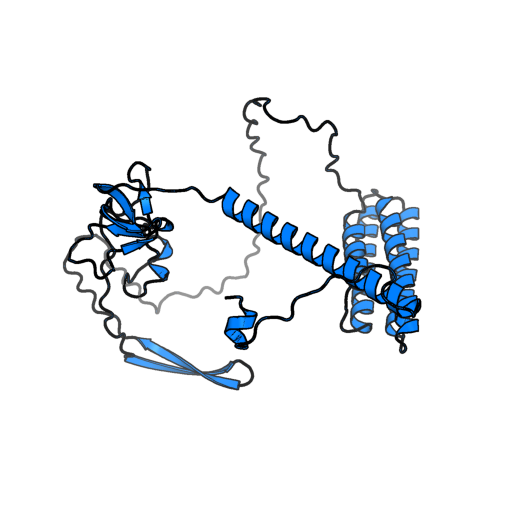uried residues have near-zero SASA; fully exposed residues can exceed 200 Å². The total SASA scales roughly with the number of surface residues.

Q: What are the backbone torsion angles?
A: φ (phi) and ψ (psi) are the two rotatable backbone dihedrals per residue: φ is the C(i-1)–N–Cα–C torsion, ψ is the N–Cα–C–N(i+1) torsion, both in degrees on (−180°, 180°]. α-helical residues cluster near (−60°, −45°); β-strand residues near (−120°, +130°). A Ramachandran plot is simply a scatter of (φ, ψ) for every residue.

Q: Are the domains correctly placed relative to each other?
A: Predicted aligned error is AlphaFold's pairwise confidence. Unlike pLDDT (per-residue), PAE is per-residue-pair and captures whether two parts of the structure are correctly placed relative to each other. Units are ångströms of expected positional error.

Q: What if only a Cα trace is available?
A: P-SEA three-state annotation labels each residue as helix, strand, or coil based purely on the geometry of the Cα trace. It serves as a fallback when the full backbone (and thus DSSP) is unavailable.

Q: What is the amino-acid chain?
A: This is the polypeptide sequence — one letter per residue, N-terminus first. Length ranges from a few dozen residues for small domains to over a thousand for large multi-domain proteins.

Q: What do the rendered images show?
A: The six renders are orthographic views along the three Cartesian axes in both directions. Representation (cartoon, sticks, or surface) and color scheme (sequence-rainbow or by-chain) vary across proteins so the training set covers all the common visualization conventions.

Q: What do the diagnostic plots show?
A: Plot images: a contact map (which residues are close in 3D, as an N×N binary image), a Ramachandran scatter (backbone torsion angles, revealing secondary-structure composition at a glance), and — for AlphaFold structures — a PAE heatmap (pairwise prediction confidence).

Q: How mobile is each atom in the crystal?
A: B-factor (Debye–Waller factor) reflects atomic displacement in the crystal lattice. It is an experimental observable (units Å²), not a prediction; low values mean the atom is pinned down, high values mean it moves or is heterogeneous across the crystal.

Q: Where is each backbone atom in 3D?
A: The mmCIF table is the protein's shape written out atom by atom. For each backbone N, Cα, C, and carbonyl O, it records an (x, y, z) coordinate triple in Å plus the residue type, chain letter, and residue number.